Protein AF-A0A947RLM2-F1 (afdb_monomer_lite)

Sequence (208 aa):
MSNRLSLRELEKKAWLRTFEHGLWDIGIGSMFLTFGLSILADFAAFAGIWIVVLMPALRESGRRLVIPRIGHVQFRERRKRAKGRLTGVLTGTTVMGVLFFAFFMWLFRGDTPVWAQWIANHFVIFIGLIWGGALVITGKLVNFPRLYGYGVLVFGSLIITDSFAGYHLGISLSLVGGLILLIGIALLLRFMRRYPRHEAPSLGARDE

Radius of gyration: 20.89 Å; chains: 1; bounding box: 70×38×61 Å

Secondary structure (DSSP, 8-state):
-HHHHHHHHHHHHHHHHTTTTSHHHHHHHHHHHHHHHHHHTT-THHHHHIIIIIHHHHHHHIIIIIHHHH------HHHHHHHHHHHHHHHHHHHHHHHHHHHHHHHTTS---HHHHHHHHTHHHHHHHHHHHHHHHHHHHHT-THHHHHHHHHHHHHHHHHHSTT--HHHHHHHHHHHHHHHHHHHHHHHHHHSPPPPPP-S-----

pLDDT: mean 76.99, std 12.49, range [43.59, 95.75]

Structure (mmCIF, N/CA/C/O backbone):
data_AF-A0A947RLM2-F1
#
_entry.id   AF-A0A947RLM2-F1
#
loop_
_atom_site.group_PDB
_atom_site.id
_atom_site.type_symbol
_atom_site.label_atom_id
_atom_site.label_alt_id
_atom_site.label_comp_id
_atom_site.label_asym_id
_atom_site.label_entity_id
_atom_site.label_seq_id
_atom_site.pdbx_PDB_ins_code
_atom_site.Cartn_x
_atom_site.Cartn_y
_atom_site.Cartn_z
_atom_site.occupancy
_atom_site.B_iso_or_equiv
_atom_site.auth_seq_id
_atom_site.auth_comp_id
_atom_site.auth_asym_id
_atom_site.auth_atom_id
_atom_site.pdbx_PDB_model_num
ATOM 1 N N . MET A 1 1 ? -15.761 20.902 32.844 1.00 43.59 1 MET A N 1
ATOM 2 C CA . MET A 1 1 ? -14.663 20.683 31.865 1.00 43.59 1 MET A CA 1
ATOM 3 C C . MET A 1 1 ? -14.174 19.227 31.770 1.00 43.59 1 MET A C 1
ATOM 5 O O . MET A 1 1 ? -13.725 18.863 30.690 1.00 43.59 1 MET A O 1
ATOM 9 N N . SER A 1 2 ? -14.311 18.368 32.795 1.00 50.78 2 SER A N 1
ATOM 10 C CA . SER A 1 2 ? -13.826 16.966 32.749 1.00 50.78 2 SER A CA 1
ATOM 11 C C . SER A 1 2 ? -14.580 16.053 31.765 1.00 50.78 2 SER A C 1
ATOM 13 O O . SER A 1 2 ? -13.968 15.225 31.097 1.00 50.78 2 SER A O 1
ATOM 15 N N . ASN A 1 3 ? -15.888 16.259 31.585 1.00 56.31 3 ASN A N 1
ATOM 16 C CA . ASN A 1 3 ? -16.725 15.360 30.779 1.00 56.31 3 ASN A CA 1
ATOM 17 C C . ASN A 1 3 ? -16.423 15.412 29.262 1.00 56.31 3 ASN A C 1
ATOM 19 O O . ASN A 1 3 ? -16.650 14.457 28.531 1.00 56.31 3 ASN A O 1
ATOM 23 N N . ARG A 1 4 ? -15.871 16.524 28.749 1.00 55.50 4 ARG A N 1
ATOM 24 C CA . ARG A 1 4 ? -15.469 16.624 27.329 1.00 55.50 4 ARG A CA 1
ATOM 25 C C . ARG A 1 4 ? -14.127 15.947 27.047 1.00 55.50 4 ARG A C 1
ATOM 27 O O . ARG A 1 4 ? -13.923 15.468 25.932 1.00 55.50 4 ARG A O 1
ATOM 34 N N . LEU A 1 5 ? -13.226 15.923 28.031 1.00 58.59 5 LEU A N 1
ATOM 35 C CA . LEU A 1 5 ? -11.937 15.233 27.932 1.00 58.59 5 LEU A CA 1
ATOM 36 C C . LEU A 1 5 ? -12.149 13.715 27.915 1.00 58.59 5 LEU A C 1
ATOM 38 O O . LEU A 1 5 ? -11.679 13.063 26.984 1.00 58.59 5 LEU A O 1
ATOM 42 N N . SER A 1 6 ? -12.977 13.187 28.824 1.00 71.00 6 SER A N 1
ATOM 43 C CA . SER A 1 6 ? -13.315 11.756 28.863 1.00 71.00 6 SER A CA 1
ATOM 44 C C . SER A 1 6 ? -14.008 11.280 27.579 1.00 71.00 6 SER A C 1
ATOM 46 O O . SER A 1 6 ? -13.626 10.257 27.011 1.00 71.00 6 SER A O 1
ATOM 48 N N . LEU A 1 7 ? -14.968 12.051 27.048 1.00 69.31 7 LEU A N 1
ATOM 49 C CA . LEU A 1 7 ? -15.654 11.721 25.793 1.00 69.31 7 LEU A CA 1
ATOM 50 C C . LEU A 1 7 ? -14.705 11.716 24.590 1.00 69.31 7 LEU A C 1
ATOM 52 O O . LEU A 1 7 ? -14.779 10.823 23.748 1.00 69.31 7 LEU A O 1
ATOM 56 N N . ARG A 1 8 ? -13.787 12.685 24.501 1.00 64.31 8 ARG A N 1
ATOM 57 C CA . ARG A 1 8 ? -12.814 12.769 23.400 1.00 64.31 8 ARG A CA 1
ATOM 58 C C . ARG A 1 8 ? -11.808 11.615 23.442 1.00 64.31 8 ARG A C 1
ATOM 60 O O . ARG A 1 8 ? -11.405 11.117 22.387 1.00 64.31 8 ARG A O 1
ATOM 67 N N . GLU A 1 9 ? -11.424 11.172 24.635 1.00 70.62 9 GLU A N 1
ATOM 68 C CA . GLU A 1 9 ? -10.555 10.011 24.848 1.00 70.62 9 GLU A CA 1
ATOM 69 C C . GLU A 1 9 ? -11.257 8.687 24.535 1.00 70.62 9 GLU A C 1
ATOM 71 O O . GLU A 1 9 ? -10.688 7.851 23.828 1.00 70.62 9 GLU A O 1
ATOM 76 N N . LEU A 1 10 ? -12.510 8.525 24.967 1.00 65.44 10 LEU A N 1
ATOM 77 C CA . LEU A 1 10 ? -13.363 7.388 24.608 1.00 65.44 10 LEU A CA 1
ATOM 78 C C . LEU A 1 10 ? -13.561 7.300 23.096 1.00 65.44 10 LEU A C 1
ATOM 80 O O . LEU A 1 10 ? -13.367 6.237 22.504 1.00 65.44 10 LEU A O 1
ATOM 84 N N . GLU A 1 11 ? -13.841 8.432 22.445 1.00 65.81 11 GLU A N 1
ATOM 85 C CA . GLU A 1 11 ? -13.921 8.500 20.993 1.00 65.81 11 GLU A CA 1
ATOM 86 C C . GLU A 1 11 ? -12.578 8.057 20.396 1.00 65.81 11 GLU A C 1
ATOM 88 O O . GLU A 1 11 ? -12.549 7.243 19.478 1.00 65.81 11 GLU A O 1
ATOM 93 N N . LYS A 1 12 ? -11.432 8.580 20.863 1.00 64.69 12 LYS A N 1
ATOM 94 C CA . LYS A 1 12 ? -10.088 8.222 20.350 1.00 64.69 12 LYS A CA 1
ATOM 95 C C . LYS A 1 12 ? -9.804 6.725 20.490 1.00 64.69 12 LYS A C 1
ATOM 97 O O . LYS A 1 12 ? -9.340 6.121 19.526 1.00 64.69 12 LYS A O 1
ATOM 102 N N . LYS A 1 13 ? -10.155 6.113 21.621 1.00 64.38 13 LYS A N 1
ATOM 103 C CA . LYS A 1 13 ? -10.056 4.659 21.829 1.00 64.38 13 LYS A CA 1
ATOM 104 C C . LYS A 1 13 ? -10.944 3.879 20.857 1.00 64.38 13 LYS A C 1
ATOM 106 O O . LYS A 1 13 ? -10.468 2.938 20.229 1.00 64.38 13 LYS A O 1
ATOM 111 N N . ALA A 1 14 ? -12.194 4.299 20.666 1.00 63.44 14 ALA A N 1
ATOM 112 C CA . ALA A 1 14 ? -13.102 3.678 19.699 1.00 63.44 14 ALA A CA 1
ATOM 113 C C . ALA A 1 14 ? -12.611 3.829 18.244 1.00 63.44 14 ALA A C 1
ATOM 115 O O . ALA A 1 14 ? -12.774 2.917 17.434 1.00 63.44 14 ALA A O 1
ATOM 116 N N . TRP A 1 15 ? -11.949 4.950 17.915 1.00 59.38 15 TRP A N 1
ATOM 117 C CA . TRP A 1 15 ? -11.291 5.144 16.615 1.00 59.38 15 TRP A CA 1
ATOM 118 C C . TRP A 1 15 ? -10.231 4.090 16.379 1.00 59.38 15 TRP A C 1
ATOM 120 O O . TRP A 1 15 ? -10.254 3.417 15.361 1.00 59.38 15 TRP A O 1
ATOM 130 N N . LEU A 1 16 ? -9.305 3.960 17.331 1.00 60.72 16 LEU A N 1
ATOM 131 C CA . LEU A 1 16 ? -8.148 3.093 17.199 1.00 60.72 16 LEU A CA 1
ATOM 132 C C . LEU A 1 16 ? -8.600 1.636 17.100 1.00 60.72 16 LEU A C 1
ATOM 134 O O . LEU A 1 16 ? -8.117 0.926 16.225 1.00 60.72 16 LEU A O 1
ATOM 138 N N . ARG A 1 17 ? -9.649 1.250 17.841 1.00 63.03 17 ARG A N 1
ATOM 139 C CA . ARG A 1 17 ? -10.334 -0.044 17.675 1.00 63.03 17 ARG A CA 1
ATOM 140 C C . ARG A 1 17 ? -10.904 -0.270 16.270 1.00 63.03 17 ARG A C 1
ATOM 142 O O . ARG A 1 17 ? -10.889 -1.394 15.783 1.00 63.03 17 ARG A O 1
ATOM 149 N N . THR A 1 18 ? -11.327 0.787 15.576 1.00 59.97 18 THR A N 1
ATOM 150 C CA . THR A 1 18 ? -11.769 0.738 14.162 1.00 59.97 18 THR A CA 1
ATOM 151 C C . THR A 1 18 ? -10.599 0.670 13.170 1.00 59.97 18 THR A C 1
ATOM 153 O O . THR A 1 18 ? -10.793 0.565 11.965 1.00 59.97 18 THR A O 1
ATOM 156 N N . PHE A 1 19 ? -9.355 0.745 13.632 1.00 61.50 19 PHE A N 1
ATOM 157 C CA . PHE A 1 19 ? -8.187 0.400 12.821 1.00 61.50 19 PHE A CA 1
ATOM 158 C C . PHE A 1 19 ? -7.555 -0.913 13.282 1.00 61.50 19 PHE A C 1
ATOM 160 O O . PHE A 1 19 ? -6.669 -1.410 12.607 1.00 61.50 19 PHE A O 1
ATOM 167 N N . GLU A 1 20 ? -7.997 -1.536 14.376 1.00 65.06 20 GLU A N 1
ATOM 168 C CA . GLU A 1 20 ? -7.377 -2.754 14.922 1.00 65.06 20 GLU A CA 1
ATOM 169 C C . GLU A 1 20 ? -7.696 -4.038 14.142 1.00 65.06 20 GLU A C 1
ATOM 171 O O . GLU A 1 20 ? -6.971 -5.018 14.270 1.00 65.06 20 GLU A O 1
ATOM 176 N N . HIS A 1 21 ? -8.732 -4.048 13.305 1.00 71.25 21 HIS A N 1
ATOM 177 C CA . HIS A 1 21 ? -9.246 -5.264 12.664 1.00 71.25 21 HIS A CA 1
ATOM 178 C C . HIS A 1 21 ? -8.530 -5.704 11.374 1.00 71.25 21 HIS A C 1
ATOM 180 O O . HIS A 1 21 ? -9.035 -6.574 10.677 1.00 71.25 21 HIS A O 1
ATOM 186 N N . GLY A 1 22 ? -7.395 -5.115 10.993 1.00 82.00 22 GLY A N 1
ATOM 187 C CA . GLY A 1 22 ? -6.578 -5.635 9.881 1.00 82.00 22 GLY A CA 1
ATOM 188 C C . GLY A 1 22 ? -7.066 -5.314 8.460 1.00 82.00 22 GLY A C 1
ATOM 189 O O . GLY A 1 22 ? -6.305 -5.421 7.511 1.00 82.00 22 GLY A O 1
ATOM 190 N N . LEU A 1 23 ? -8.324 -4.896 8.277 1.00 84.38 23 LEU A N 1
ATOM 191 C CA . LEU A 1 23 ? -8.923 -4.710 6.943 1.00 84.38 23 LEU A CA 1
ATOM 192 C C . LEU A 1 23 ? -8.183 -3.694 6.050 1.00 84.38 23 LEU A C 1
ATOM 194 O O . LEU A 1 23 ? -8.082 -3.892 4.842 1.00 84.38 23 LEU A O 1
ATOM 198 N N . TRP A 1 24 ? -7.660 -2.613 6.634 1.00 84.25 24 TRP A N 1
ATOM 199 C CA . TRP A 1 24 ? -6.841 -1.643 5.897 1.00 84.25 24 TRP A CA 1
ATOM 200 C C . TRP A 1 24 ? -5.482 -2.215 5.518 1.00 84.25 24 TRP A C 1
ATOM 202 O O . TRP A 1 24 ? -4.999 -1.951 4.423 1.00 84.25 24 TRP A O 1
ATOM 212 N N . ASP A 1 25 ? -4.901 -3.022 6.401 1.00 89.75 25 ASP A N 1
ATOM 213 C CA . ASP A 1 25 ? -3.650 -3.724 6.158 1.00 89.75 25 ASP A CA 1
ATOM 214 C C . ASP A 1 25 ? -3.839 -4.735 4.999 1.00 89.75 25 ASP A C 1
ATOM 216 O O . ASP A 1 25 ? -3.050 -4.744 4.061 1.00 89.75 25 ASP A O 1
ATOM 220 N N . ILE A 1 26 ? -4.965 -5.465 4.951 1.00 90.00 26 ILE A N 1
ATOM 221 C CA . ILE A 1 26 ? -5.348 -6.322 3.806 1.00 90.00 26 ILE A CA 1
ATOM 222 C C . ILE A 1 26 ? -5.484 -5.497 2.517 1.00 90.00 26 ILE A C 1
ATOM 224 O O . ILE A 1 26 ? -5.017 -5.913 1.457 1.00 90.00 26 ILE A O 1
ATOM 228 N N . GLY A 1 27 ? -6.102 -4.316 2.590 1.00 88.19 27 GLY A N 1
ATOM 229 C CA . GLY A 1 27 ? -6.242 -3.426 1.436 1.00 88.19 27 GLY A CA 1
ATOM 230 C C . GLY A 1 27 ? -4.909 -2.956 0.868 1.00 88.19 27 GLY A C 1
ATOM 231 O O . GLY A 1 27 ? -4.683 -3.065 -0.333 1.00 88.19 27 GLY A O 1
ATOM 232 N N . ILE A 1 28 ? -4.006 -2.497 1.731 1.00 89.19 28 ILE A N 1
ATOM 233 C CA . ILE A 1 28 ? -2.668 -2.047 1.334 1.00 89.19 28 ILE A CA 1
ATOM 234 C C . ILE A 1 28 ? -1.836 -3.229 0.812 1.00 89.19 28 ILE A C 1
ATOM 236 O O . ILE A 1 28 ? -1.205 -3.121 -0.234 1.00 89.19 28 ILE A O 1
ATOM 240 N N . GLY A 1 29 ? -1.864 -4.375 1.496 1.00 91.81 29 GLY A N 1
ATOM 241 C CA . GLY A 1 29 ? -1.123 -5.565 1.076 1.00 91.81 29 GLY A CA 1
ATOM 242 C C . GLY A 1 29 ? -1.595 -6.110 -0.270 1.00 91.81 29 GLY A C 1
ATOM 243 O O . GLY A 1 29 ? -0.783 -6.353 -1.158 1.00 91.81 29 GLY A O 1
ATOM 244 N N . SER A 1 30 ? -2.913 -6.223 -0.467 1.00 90.38 30 SER A N 1
ATOM 245 C CA . SER A 1 30 ? -3.488 -6.643 -1.753 1.00 90.38 30 SER A CA 1
ATOM 246 C C . SER A 1 30 ? -3.183 -5.664 -2.887 1.00 90.38 30 SER A C 1
ATOM 248 O O . SER A 1 30 ? -3.010 -6.106 -4.021 1.00 90.38 30 SER A O 1
ATOM 250 N N . MET A 1 31 ? -3.066 -4.363 -2.598 1.00 89.44 31 MET A N 1
ATOM 251 C CA . MET A 1 31 ? -2.643 -3.363 -3.582 1.00 89.44 31 MET A CA 1
ATOM 252 C C . MET A 1 31 ? -1.240 -3.695 -4.085 1.00 89.44 31 MET A C 1
ATOM 254 O O . MET A 1 31 ? -1.064 -3.990 -5.260 1.00 89.44 31 MET A O 1
ATOM 258 N N . PHE A 1 32 ? -0.245 -3.740 -3.200 1.00 91.69 32 PHE A N 1
ATOM 259 C CA . PHE A 1 32 ? 1.129 -4.027 -3.621 1.00 91.69 32 PHE A CA 1
ATOM 260 C C . PHE A 1 32 ? 1.288 -5.421 -4.231 1.00 91.69 32 PHE A C 1
ATOM 262 O O . PHE A 1 32 ? 2.031 -5.573 -5.196 1.00 91.69 32 PHE A O 1
ATOM 269 N N . LEU A 1 33 ? 0.550 -6.416 -3.730 1.00 92.44 33 LEU A N 1
ATOM 270 C CA . LEU A 1 33 ? 0.574 -7.769 -4.277 1.00 92.44 33 LEU A CA 1
ATOM 271 C C . LEU A 1 33 ? 0.036 -7.810 -5.712 1.00 92.44 33 LEU A C 1
ATOM 273 O O . LEU A 1 33 ? 0.666 -8.400 -6.580 1.00 92.44 33 LEU A O 1
ATOM 277 N N . THR A 1 34 ? -1.100 -7.165 -5.986 1.00 89.31 34 THR A N 1
ATOM 278 C CA . THR A 1 34 ? -1.657 -7.115 -7.350 1.00 89.31 34 THR A CA 1
ATOM 279 C C . THR A 1 34 ? -0.766 -6.333 -8.307 1.00 89.31 34 THR A C 1
ATOM 281 O O . THR A 1 34 ? -0.594 -6.773 -9.439 1.00 89.31 34 THR A O 1
ATOM 284 N N . PHE A 1 35 ? -0.126 -5.247 -7.859 1.00 87.56 35 PHE A N 1
ATOM 285 C CA . PHE A 1 35 ? 0.904 -4.570 -8.656 1.00 87.56 35 PHE A CA 1
ATOM 286 C C . PHE A 1 35 ? 2.099 -5.479 -8.945 1.00 87.56 35 PHE A C 1
ATOM 288 O O . PHE A 1 35 ? 2.494 -5.614 -10.101 1.00 87.56 35 PHE A O 1
ATOM 295 N N . GLY A 1 36 ? 2.650 -6.141 -7.926 1.00 90.06 36 GLY A N 1
ATOM 296 C CA . GLY A 1 36 ? 3.774 -7.059 -8.097 1.00 90.06 36 GLY A CA 1
ATOM 297 C C . GLY A 1 36 ? 3.459 -8.189 -9.077 1.00 90.06 36 GLY A C 1
ATOM 298 O O . GLY A 1 36 ? 4.226 -8.427 -10.008 1.00 90.06 36 GLY A O 1
ATOM 299 N N . LEU A 1 37 ? 2.285 -8.811 -8.936 1.00 90.44 37 LEU A N 1
ATOM 300 C CA . LEU A 1 37 ? 1.805 -9.851 -9.846 1.00 90.44 37 LEU A CA 1
ATOM 301 C C . LEU A 1 37 ? 1.529 -9.318 -11.254 1.00 90.44 37 LEU A C 1
ATOM 303 O O . LEU A 1 37 ? 1.816 -10.019 -12.215 1.00 90.44 37 LEU A O 1
ATOM 307 N N . SER A 1 38 ? 1.014 -8.092 -11.396 1.00 88.06 38 SER A N 1
ATOM 308 C CA . SER A 1 38 ? 0.766 -7.496 -12.716 1.00 88.06 38 SER A CA 1
ATOM 309 C C . SER A 1 38 ? 2.052 -7.319 -13.521 1.00 88.06 38 SER A C 1
ATOM 311 O O . SER A 1 38 ? 2.050 -7.556 -14.724 1.00 88.06 38 SER A O 1
ATOM 313 N N . ILE A 1 39 ? 3.153 -6.974 -12.846 1.00 87.12 39 ILE A N 1
ATOM 314 C CA . ILE A 1 39 ? 4.480 -6.844 -13.457 1.00 87.12 39 ILE A CA 1
ATOM 315 C C . ILE A 1 39 ? 5.056 -8.228 -13.780 1.00 87.12 39 ILE A C 1
ATOM 317 O O . ILE A 1 39 ? 5.629 -8.415 -14.844 1.00 87.12 39 ILE A O 1
ATOM 321 N N . LEU A 1 40 ? 4.897 -9.215 -12.889 1.00 89.50 40 LEU A N 1
ATOM 322 C CA . LEU A 1 40 ? 5.383 -10.584 -13.126 1.00 89.50 40 LEU A CA 1
ATOM 323 C C . LEU A 1 40 ? 4.645 -11.302 -14.260 1.00 89.50 40 LEU A C 1
ATOM 325 O O . LEU A 1 40 ? 5.246 -12.107 -14.960 1.00 89.50 40 LEU A O 1
ATOM 329 N N . ALA A 1 41 ? 3.352 -11.031 -14.416 1.00 87.69 41 ALA A N 1
ATOM 330 C CA . ALA A 1 41 ? 2.513 -11.617 -15.455 1.00 87.69 41 ALA A CA 1
ATOM 331 C C . ALA A 1 41 ? 2.524 -10.815 -16.769 1.00 87.69 41 ALA A C 1
ATOM 333 O O . ALA A 1 41 ? 1.791 -11.179 -17.684 1.00 87.69 41 ALA A O 1
ATOM 334 N N . ASP A 1 42 ? 3.282 -9.711 -16.832 1.00 83.31 42 ASP A N 1
ATOM 335 C CA . ASP A 1 42 ? 3.281 -8.729 -17.929 1.00 83.31 42 ASP A CA 1
ATOM 336 C C . ASP A 1 42 ? 1.864 -8.307 -18.368 1.00 83.31 42 ASP A C 1
ATOM 338 O O . ASP A 1 42 ? 1.542 -8.113 -19.539 1.00 83.31 42 ASP A O 1
ATOM 342 N N . PHE A 1 43 ? 0.961 -8.195 -17.391 1.00 82.38 43 PHE A N 1
ATOM 343 C CA . PHE A 1 43 ? -0.446 -7.914 -17.632 1.00 82.38 43 PHE A CA 1
ATOM 344 C C . PHE A 1 43 ? -0.904 -6.753 -16.759 1.00 82.38 43 PHE A C 1
ATOM 346 O O . PHE A 1 43 ? -1.490 -6.917 -15.686 1.00 82.38 43 PHE A O 1
ATOM 353 N N . ALA A 1 44 ? -0.651 -5.540 -17.257 1.00 75.75 44 ALA A N 1
ATOM 354 C CA . ALA A 1 44 ? -0.936 -4.281 -16.566 1.00 75.75 44 ALA A CA 1
ATOM 355 C C . ALA A 1 44 ? -2.404 -4.137 -16.114 1.00 75.75 44 ALA A C 1
ATOM 357 O O . ALA A 1 44 ? -2.690 -3.458 -15.126 1.00 75.75 44 ALA A O 1
ATOM 358 N N . ALA A 1 45 ? -3.343 -4.820 -16.780 1.00 76.88 45 ALA A N 1
ATOM 359 C CA . ALA A 1 45 ? -4.751 -4.834 -16.392 1.00 76.88 45 ALA A CA 1
ATOM 360 C C . ALA A 1 45 ? -4.979 -5.385 -14.969 1.00 76.88 45 ALA A C 1
ATOM 362 O O . ALA A 1 45 ? -5.928 -4.964 -14.304 1.00 76.88 45 ALA A O 1
ATOM 363 N N . PHE A 1 46 ? -4.096 -6.251 -14.453 1.00 75.94 46 PHE A N 1
ATOM 364 C CA . PHE A 1 46 ? -4.181 -6.764 -13.079 1.00 75.94 46 PHE A CA 1
ATOM 365 C C . PHE A 1 46 ? -4.056 -5.672 -12.011 1.00 75.94 46 PHE A C 1
ATOM 367 O O . PHE A 1 46 ? -4.709 -5.772 -10.973 1.00 75.94 46 PHE A O 1
ATOM 374 N N . ALA A 1 47 ? -3.316 -4.591 -12.267 1.00 71.06 47 ALA A N 1
ATOM 375 C CA . ALA A 1 47 ? -3.280 -3.452 -11.349 1.00 71.06 47 ALA A CA 1
ATOM 376 C C . ALA A 1 47 ? -4.651 -2.744 -11.270 1.00 71.06 47 ALA A C 1
ATOM 378 O O . ALA A 1 47 ? -5.078 -2.305 -10.201 1.00 71.06 47 ALA A O 1
ATOM 379 N N . GLY A 1 48 ? -5.393 -2.700 -12.385 1.00 73.12 48 GLY A N 1
ATOM 380 C CA . GLY A 1 48 ? -6.754 -2.157 -12.447 1.00 73.12 48 GLY A CA 1
ATOM 381 C C . GLY A 1 48 ? -7.790 -3.010 -11.704 1.00 73.12 48 GLY A C 1
ATOM 382 O O . GLY A 1 48 ? -8.726 -2.465 -11.111 1.00 73.12 48 GLY A O 1
ATOM 383 N N . ILE A 1 49 ? -7.588 -4.335 -11.652 1.00 80.06 49 ILE A N 1
ATOM 384 C CA . ILE A 1 49 ? -8.454 -5.266 -10.905 1.00 80.06 49 ILE A CA 1
ATOM 385 C C . ILE A 1 49 ? -8.523 -4.882 -9.424 1.00 80.06 49 ILE A C 1
ATOM 387 O O . ILE A 1 49 ? -9.580 -5.021 -8.802 1.00 80.06 49 ILE A O 1
ATOM 391 N N . TRP A 1 50 ? -7.445 -4.340 -8.851 1.00 79.44 50 TRP A N 1
ATOM 392 C CA . TRP A 1 50 ? -7.465 -3.909 -7.457 1.00 79.44 50 TRP A CA 1
ATOM 393 C C . TRP A 1 50 ? -8.520 -2.828 -7.184 1.00 79.44 50 TRP A C 1
ATOM 395 O O . TRP A 1 50 ? -9.295 -2.936 -6.229 1.00 79.44 50 TRP A O 1
ATOM 405 N N . ILE A 1 51 ? -8.602 -1.820 -8.056 1.00 76.44 51 ILE A N 1
ATOM 406 C CA . ILE A 1 51 ? -9.558 -0.714 -7.918 1.00 76.44 51 ILE A CA 1
ATOM 407 C C . ILE A 1 51 ? -10.989 -1.214 -8.143 1.00 76.44 51 ILE A C 1
ATOM 409 O O . ILE A 1 51 ? -11.890 -0.869 -7.378 1.00 76.44 51 ILE A O 1
ATOM 413 N N . VAL A 1 52 ? -11.197 -2.023 -9.184 1.00 80.31 52 VAL A N 1
ATOM 414 C CA . VAL A 1 52 ? -12.539 -2.424 -9.632 1.00 80.31 52 VAL A CA 1
ATOM 415 C C . VAL A 1 52 ? -13.137 -3.527 -8.759 1.00 80.31 52 VAL A C 1
ATOM 417 O O . VAL A 1 52 ? -14.333 -3.506 -8.485 1.00 80.31 52 VAL A O 1
ATOM 420 N N . VAL A 1 53 ? -12.326 -4.482 -8.300 1.00 83.00 53 VAL A N 1
ATOM 421 C CA . VAL A 1 53 ? -12.809 -5.699 -7.630 1.00 83.00 53 VAL A CA 1
ATOM 422 C C . VAL A 1 53 ? -12.455 -5.703 -6.147 1.00 83.00 53 VAL A C 1
ATOM 424 O O . VAL A 1 53 ? -13.337 -5.829 -5.293 1.00 83.00 53 VAL A O 1
ATOM 427 N N . LEU A 1 54 ? -11.173 -5.539 -5.812 1.00 81.12 54 LEU A N 1
ATOM 428 C CA . LEU A 1 54 ? -10.701 -5.712 -4.434 1.00 81.12 54 LEU A CA 1
ATOM 429 C C . LEU A 1 54 ? -11.166 -4.584 -3.512 1.00 81.12 54 LEU A C 1
ATOM 431 O O . LEU A 1 54 ? -11.567 -4.856 -2.381 1.00 81.12 54 LEU A O 1
ATOM 435 N N . MET A 1 55 ? -11.189 -3.334 -3.976 1.00 78.75 55 MET A N 1
ATOM 436 C CA . MET A 1 55 ? -11.635 -2.208 -3.150 1.00 78.75 55 MET A CA 1
ATOM 437 C C . MET A 1 55 ? -13.127 -2.321 -2.752 1.00 78.75 55 MET A C 1
ATOM 439 O O . MET A 1 55 ? -13.424 -2.251 -1.548 1.00 78.75 55 MET A O 1
ATOM 443 N N . PRO A 1 56 ? -14.080 -2.593 -3.672 1.00 80.06 56 PRO A N 1
ATOM 444 C CA . PRO A 1 56 ? -15.465 -2.883 -3.295 1.00 80.06 56 PRO A CA 1
ATOM 445 C C . PRO A 1 56 ? -15.604 -4.124 -2.410 1.00 80.06 56 PRO A C 1
ATOM 447 O O . PRO A 1 56 ? -16.337 -4.080 -1.418 1.00 80.06 56 PRO A O 1
ATOM 450 N N . ALA A 1 57 ? -14.866 -5.200 -2.708 1.00 80.19 57 ALA A N 1
ATOM 451 C CA . ALA A 1 57 ? -14.892 -6.424 -1.910 1.00 80.19 57 ALA A CA 1
ATOM 452 C C . ALA A 1 57 ? -14.427 -6.182 -0.465 1.00 80.19 57 ALA A C 1
ATOM 454 O O . ALA A 1 57 ? -15.044 -6.681 0.478 1.00 80.19 57 ALA A O 1
ATOM 455 N N . LEU A 1 58 ? -13.396 -5.358 -0.257 1.00 81.44 58 LEU A N 1
ATOM 456 C CA . LEU A 1 58 ? -12.938 -4.945 1.072 1.00 81.44 58 LEU A CA 1
ATOM 457 C C . LEU A 1 58 ? -13.988 -4.108 1.799 1.00 81.44 58 LEU A C 1
ATOM 459 O O . LEU A 1 58 ? -14.222 -4.304 2.994 1.00 81.44 58 LEU A O 1
ATOM 463 N N . ARG A 1 59 ? -14.660 -3.195 1.089 1.00 78.25 59 ARG A N 1
ATOM 464 C CA . ARG A 1 59 ? -15.737 -2.379 1.662 1.00 78.25 59 ARG A CA 1
ATOM 465 C C . ARG A 1 59 ? -16.905 -3.247 2.128 1.00 78.25 59 ARG A C 1
ATOM 467 O O . ARG A 1 59 ? -17.413 -3.030 3.231 1.00 78.25 59 ARG A O 1
ATOM 474 N N . GLU A 1 60 ? -17.299 -4.227 1.323 1.00 79.94 60 GLU A N 1
ATOM 475 C CA . GLU A 1 60 ? -18.379 -5.159 1.649 1.00 79.94 60 GLU A CA 1
ATOM 476 C C . GLU A 1 60 ? -17.979 -6.133 2.764 1.00 79.94 60 GLU A C 1
ATOM 478 O O . GLU A 1 60 ? -18.734 -6.347 3.714 1.00 79.94 60 GLU A O 1
ATOM 483 N N . SER A 1 61 ? -16.744 -6.634 2.739 1.00 76.62 61 SER A N 1
ATOM 484 C CA . SER A 1 61 ? -16.190 -7.467 3.812 1.00 76.62 61 SER A CA 1
ATOM 485 C C . SER A 1 61 ? -16.173 -6.719 5.144 1.00 76.62 61 SER A C 1
ATOM 487 O O . SER A 1 61 ? -16.587 -7.257 6.169 1.00 76.62 61 SER A O 1
ATOM 489 N N . GLY A 1 62 ? -15.796 -5.438 5.137 1.00 74.12 62 GLY A N 1
ATOM 490 C CA . GLY A 1 62 ? -15.906 -4.576 6.312 1.00 74.12 62 GLY A CA 1
ATOM 491 C C . GLY A 1 62 ? -17.346 -4.442 6.808 1.00 74.12 62 GLY A C 1
ATOM 492 O O . GLY A 1 62 ? -17.592 -4.520 8.012 1.00 74.12 62 GLY A O 1
ATOM 493 N N . ARG A 1 63 ? -18.317 -4.307 5.896 1.00 71.88 63 ARG A N 1
ATOM 494 C CA . ARG A 1 63 ? -19.741 -4.247 6.255 1.00 71.88 63 ARG A CA 1
ATOM 495 C C . ARG A 1 63 ? -20.248 -5.534 6.899 1.00 71.88 63 ARG A C 1
ATOM 497 O O . ARG A 1 63 ? -20.939 -5.454 7.905 1.00 71.88 63 ARG A O 1
ATOM 504 N N . ARG A 1 64 ? -19.886 -6.704 6.374 1.00 75.19 64 ARG A N 1
ATOM 505 C CA . ARG A 1 64 ? -20.392 -8.001 6.864 1.00 75.19 64 ARG A CA 1
ATOM 506 C C . ARG A 1 64 ? -19.642 -8.544 8.077 1.00 75.19 64 ARG A C 1
ATOM 508 O O . ARG A 1 64 ? -20.218 -9.260 8.901 1.00 75.19 64 ARG A O 1
ATOM 515 N N . LEU A 1 65 ? -18.345 -8.260 8.176 1.00 71.75 65 LEU A N 1
ATOM 516 C CA . LEU A 1 65 ? -17.484 -8.826 9.212 1.00 71.75 65 LEU A CA 1
ATOM 517 C C . LEU A 1 65 ? -17.287 -7.868 10.384 1.00 71.75 65 LEU A C 1
ATOM 519 O O . LEU A 1 65 ? -17.291 -8.316 11.527 1.00 71.75 65 LEU A O 1
ATOM 523 N N . VAL A 1 66 ? -17.122 -6.571 10.141 1.00 70.62 66 VAL A N 1
ATOM 524 C CA . VAL A 1 66 ? -16.746 -5.631 11.207 1.00 70.62 66 VAL A CA 1
ATOM 525 C C . VAL A 1 66 ? -17.973 -4.980 11.844 1.00 70.62 66 VAL A C 1
ATOM 527 O O . VAL A 1 66 ? -18.073 -4.948 13.070 1.00 70.62 66 VAL A O 1
ATOM 530 N N . ILE A 1 67 ? -18.930 -4.504 11.039 1.00 67.88 67 ILE A N 1
ATOM 531 C CA . ILE A 1 67 ? -20.087 -3.740 11.547 1.00 67.88 67 ILE A CA 1
ATOM 532 C C . ILE A 1 67 ? -20.937 -4.531 12.561 1.00 67.88 67 ILE A C 1
ATOM 534 O O . ILE A 1 67 ? -21.239 -3.961 13.610 1.00 67.88 67 ILE A O 1
ATOM 538 N N . PRO A 1 68 ? -21.269 -5.823 12.350 1.00 63.28 68 PRO A N 1
ATOM 539 C CA . PRO A 1 68 ? -22.077 -6.573 13.315 1.00 63.28 68 PRO A CA 1
ATOM 540 C C . PRO A 1 68 ? -21.378 -6.806 14.661 1.00 63.28 68 PRO A C 1
ATOM 542 O O . PRO A 1 68 ? -22.039 -7.096 15.647 1.00 63.28 68 PRO A O 1
ATOM 545 N N . ARG A 1 69 ? -20.041 -6.708 14.711 1.00 69.75 69 ARG A N 1
ATOM 546 C CA . ARG A 1 69 ? -19.237 -7.021 15.906 1.00 69.75 69 ARG A CA 1
ATOM 547 C C . ARG A 1 69 ? -18.944 -5.805 16.781 1.00 69.75 69 ARG A C 1
ATOM 549 O O . ARG A 1 69 ? -18.753 -5.954 17.979 1.00 69.75 69 ARG A O 1
ATOM 556 N N . ILE A 1 70 ? -18.869 -4.615 16.185 1.00 64.56 70 ILE A N 1
ATOM 557 C CA . ILE A 1 70 ? -18.565 -3.362 16.902 1.00 64.56 70 ILE A CA 1
ATOM 558 C C . ILE A 1 70 ? -19.845 -2.560 17.197 1.00 64.56 70 ILE A C 1
ATOM 560 O O . ILE A 1 70 ? -19.837 -1.675 18.050 1.00 64.56 70 ILE A O 1
ATOM 564 N N . GLY A 1 71 ? -20.952 -2.872 16.515 1.00 58.03 71 GLY A N 1
ATOM 565 C CA . GLY A 1 71 ? -22.160 -2.054 16.537 1.00 58.03 71 GLY A CA 1
ATOM 566 C C . GLY A 1 71 ? -22.013 -0.787 15.684 1.00 58.03 71 GLY A C 1
ATOM 567 O O . GLY A 1 71 ? -20.918 -0.394 15.266 1.00 58.03 71 GLY A O 1
ATOM 568 N N . HIS A 1 72 ? -23.139 -0.138 15.377 1.00 53.16 72 HIS A N 1
ATOM 569 C CA . HIS A 1 72 ? -23.170 1.077 14.559 1.00 53.16 72 HIS A CA 1
ATOM 570 C C . HIS A 1 72 ? -22.741 2.300 15.387 1.00 53.16 72 HIS A C 1
ATOM 572 O O . HIS A 1 72 ? -23.567 3.038 15.917 1.00 53.16 72 HIS A O 1
ATOM 578 N N . VAL A 1 73 ? -21.434 2.540 15.507 1.00 54.94 73 VAL A N 1
ATOM 579 C CA . VAL A 1 73 ? -20.934 3.764 16.151 1.00 54.94 73 VAL A CA 1
ATOM 580 C C . VAL A 1 73 ? -20.916 4.899 15.126 1.00 54.94 73 VAL A C 1
ATOM 582 O O . VAL A 1 73 ? -20.143 4.887 14.164 1.00 54.94 73 VAL A O 1
ATOM 585 N N . GLN A 1 74 ? -21.769 5.907 15.318 1.00 52.81 74 GLN A N 1
ATOM 586 C CA . GLN A 1 74 ? -21.748 7.117 14.497 1.00 52.81 74 GLN A CA 1
ATOM 587 C C . GLN A 1 74 ? -20.511 7.963 14.839 1.00 52.81 74 GLN A C 1
ATOM 589 O O . GLN A 1 74 ? -20.495 8.729 15.798 1.00 52.81 74 GLN A O 1
ATOM 594 N N . PHE A 1 75 ? -19.445 7.833 14.048 1.00 54.75 75 PHE A N 1
ATOM 595 C CA . PHE A 1 75 ? -18.267 8.691 14.193 1.00 54.75 75 PHE A CA 1
ATOM 596 C C . PHE A 1 75 ? -18.564 10.131 13.748 1.00 54.75 75 PHE A C 1
ATOM 598 O O . PHE A 1 75 ? -19.190 10.347 12.705 1.00 54.75 75 PHE A O 1
ATOM 605 N N . ARG A 1 76 ? -18.033 11.117 14.4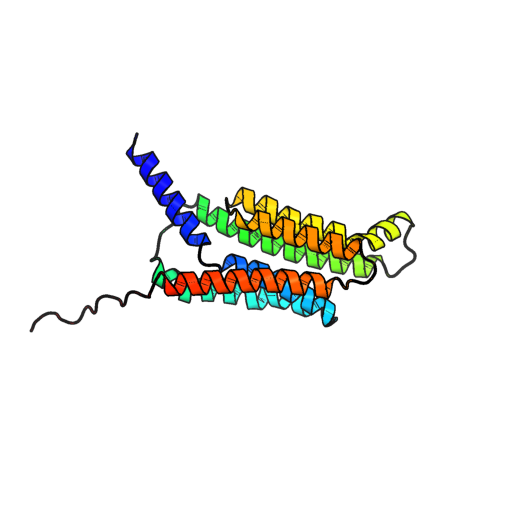90 1.00 57.94 76 ARG A N 1
ATOM 606 C CA . ARG A 1 76 ? -18.060 12.542 14.111 1.00 57.94 76 ARG A CA 1
ATOM 607 C C . ARG A 1 76 ? -17.486 12.762 12.706 1.00 57.94 76 ARG A C 1
ATOM 609 O O . ARG A 1 76 ? -16.571 12.058 12.270 1.00 57.94 76 ARG A O 1
ATOM 616 N N . GLU A 1 77 ? -17.953 13.803 12.014 1.00 58.06 77 GLU A N 1
ATOM 617 C CA . GLU A 1 77 ? -17.556 14.116 10.629 1.00 58.06 77 GLU A CA 1
ATOM 618 C C . GLU A 1 77 ? -16.042 14.133 10.388 1.00 58.06 77 GLU A C 1
ATOM 620 O O . GLU A 1 77 ? -15.573 13.639 9.364 1.00 58.06 77 GLU A O 1
ATOM 625 N N . ARG A 1 78 ? -15.254 14.643 11.347 1.00 53.06 78 ARG A N 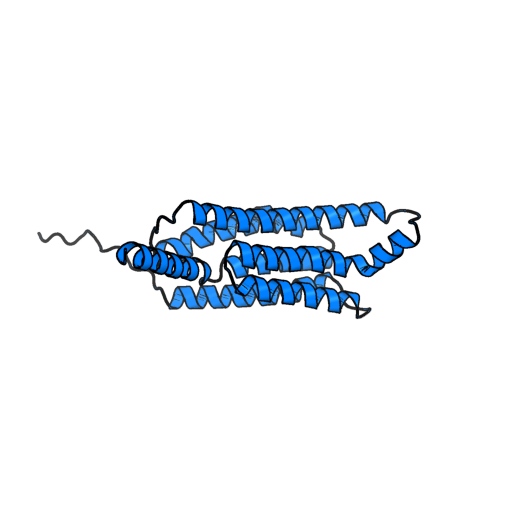1
ATOM 626 C CA . ARG A 1 78 ? -13.784 14.723 11.255 1.00 53.06 78 ARG A CA 1
ATOM 627 C C . ARG A 1 78 ? -13.136 13.370 10.934 1.00 53.06 78 ARG A C 1
ATOM 629 O O . ARG A 1 78 ? -12.111 13.311 10.261 1.00 53.06 78 ARG A O 1
ATOM 636 N N . ARG A 1 79 ? -13.747 12.282 11.393 1.00 60.16 79 ARG A N 1
ATOM 637 C CA . ARG A 1 79 ? -13.265 10.909 11.235 1.00 60.16 79 ARG A CA 1
ATOM 638 C C . ARG A 1 79 ? -13.782 10.230 9.980 1.00 60.16 79 ARG A C 1
ATOM 640 O O . ARG A 1 79 ? -13.015 9.548 9.307 1.00 60.16 79 ARG A O 1
ATOM 647 N N . LYS A 1 80 ? -15.027 10.510 9.583 1.00 60.53 80 LYS A N 1
ATOM 648 C CA . LYS A 1 80 ? -15.512 10.166 8.235 1.00 60.53 80 LYS A CA 1
ATOM 649 C C . 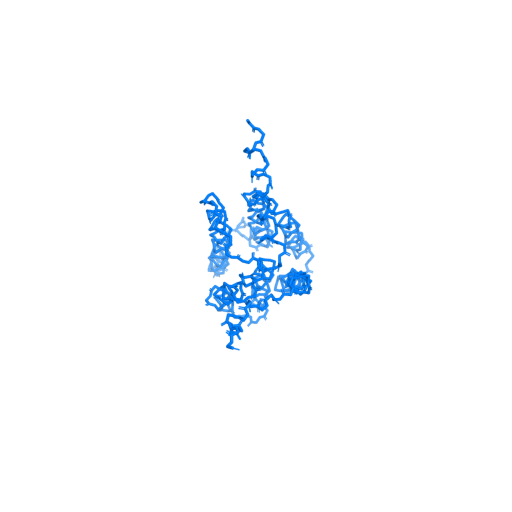LYS A 1 80 ? -14.597 10.776 7.165 1.00 60.53 80 LYS A C 1
ATOM 651 O O . LYS A 1 80 ? -14.170 10.072 6.254 1.00 60.53 80 LYS A O 1
ATOM 656 N N . ARG A 1 81 ? -14.186 12.039 7.352 1.00 59.97 81 ARG A N 1
ATOM 657 C CA . ARG A 1 81 ? -13.200 12.718 6.494 1.00 59.97 81 ARG A CA 1
ATOM 658 C C . ARG A 1 81 ? -11.826 12.041 6.525 1.00 59.97 81 ARG A C 1
ATOM 660 O O . ARG A 1 81 ? -11.197 11.945 5.484 1.00 59.97 81 ARG A O 1
ATOM 667 N N . ALA A 1 82 ? -11.367 11.521 7.665 1.00 64.06 82 ALA A N 1
ATOM 668 C CA . ALA A 1 82 ? -10.096 10.789 7.748 1.00 64.06 82 ALA A CA 1
ATOM 669 C C . ALA A 1 82 ? -10.126 9.448 6.984 1.00 64.06 82 ALA A C 1
ATOM 671 O O . ALA A 1 82 ? -9.171 9.124 6.286 1.00 64.06 82 ALA A O 1
ATOM 672 N N . LYS A 1 83 ? -11.245 8.711 7.039 1.00 66.88 83 LYS A N 1
ATOM 673 C CA . LYS A 1 83 ? -11.459 7.497 6.230 1.00 66.88 83 LYS A CA 1
ATOM 674 C C . LYS A 1 83 ? -11.502 7.812 4.728 1.00 66.88 83 LYS A C 1
ATOM 676 O O . LYS A 1 83 ? -10.902 7.098 3.926 1.00 66.88 83 LYS A O 1
ATOM 681 N N . GLY A 1 84 ? -12.182 8.902 4.366 1.00 70.94 84 GLY A N 1
ATOM 682 C CA . GLY A 1 84 ? -12.205 9.423 2.998 1.00 70.94 84 GLY A CA 1
ATOM 683 C C . GLY A 1 84 ? -10.816 9.834 2.513 1.00 70.94 84 GLY A C 1
ATOM 684 O O . GLY A 1 84 ? -10.431 9.455 1.418 1.00 70.94 84 GLY A O 1
ATOM 685 N N . ARG A 1 85 ? -10.024 10.512 3.353 1.00 72.81 85 ARG A N 1
ATOM 686 C CA . ARG A 1 85 ? -8.629 10.874 3.053 1.00 72.81 85 ARG A CA 1
ATOM 687 C C . ARG A 1 85 ? -7.746 9.650 2.850 1.00 72.81 85 ARG A C 1
ATOM 689 O O . ARG A 1 85 ? -7.014 9.628 1.880 1.00 72.81 85 ARG A O 1
ATOM 696 N N . LEU A 1 86 ? -7.841 8.631 3.706 1.00 72.25 86 LEU A N 1
ATOM 697 C CA . LEU A 1 86 ? -7.087 7.383 3.533 1.00 72.25 86 LEU A CA 1
ATOM 698 C C . LEU A 1 86 ? -7.409 6.722 2.189 1.00 72.25 86 LEU A C 1
ATOM 700 O O . LEU A 1 86 ? -6.510 6.406 1.422 1.00 72.25 86 LEU A O 1
ATOM 704 N N . THR A 1 87 ? -8.700 6.581 1.886 1.00 75.38 87 THR A N 1
ATOM 705 C CA . THR A 1 87 ? -9.162 6.003 0.617 1.00 75.38 87 THR A CA 1
ATOM 706 C C . THR A 1 87 ? -8.713 6.847 -0.574 1.00 75.38 87 THR A C 1
ATOM 708 O O . THR A 1 87 ? -8.242 6.306 -1.567 1.00 75.38 87 THR A O 1
ATOM 711 N N . GLY A 1 88 ? -8.839 8.171 -0.466 1.00 76.75 88 GLY A N 1
ATOM 712 C CA . GLY A 1 88 ? -8.460 9.121 -1.505 1.00 76.75 88 GLY A CA 1
ATOM 713 C C . GLY A 1 88 ? -6.958 9.144 -1.754 1.00 76.75 88 GLY A C 1
ATOM 714 O O . GLY A 1 88 ? -6.555 9.160 -2.908 1.00 76.75 88 GLY A O 1
ATOM 715 N N . VAL A 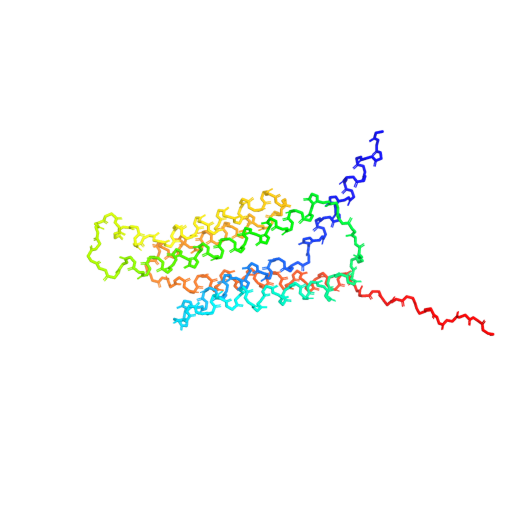1 89 ? -6.133 9.069 -0.706 1.00 77.38 89 VAL A N 1
ATOM 716 C CA . VAL A 1 89 ? -4.679 8.972 -0.864 1.00 77.38 89 VAL A CA 1
ATOM 717 C C . VAL A 1 89 ? -4.305 7.628 -1.469 1.00 77.38 89 VAL A C 1
ATOM 719 O O . VAL A 1 89 ? -3.598 7.643 -2.460 1.00 77.38 89 VAL A O 1
ATOM 722 N N . LEU A 1 90 ? -4.828 6.495 -0.978 1.00 73.69 90 LEU A N 1
ATOM 723 C CA . LEU A 1 90 ? -4.544 5.186 -1.587 1.00 73.69 90 LEU A CA 1
ATOM 724 C C . LEU A 1 90 ? -4.950 5.135 -3.063 1.00 73.69 90 LEU A C 1
ATOM 726 O O . LEU A 1 90 ? -4.182 4.677 -3.904 1.00 73.69 90 LEU A O 1
ATOM 730 N N . THR A 1 91 ? -6.152 5.609 -3.388 1.00 78.25 91 THR A N 1
ATOM 731 C CA . THR A 1 91 ? -6.643 5.622 -4.773 1.00 78.25 91 THR A CA 1
ATOM 732 C C . THR A 1 91 ? -5.802 6.575 -5.616 1.00 78.25 91 THR A C 1
ATOM 734 O O . THR A 1 91 ? -5.358 6.205 -6.695 1.00 78.25 91 THR A O 1
ATOM 737 N N . GLY A 1 92 ? -5.514 7.771 -5.099 1.00 80.44 92 GLY A N 1
ATOM 738 C CA . GLY A 1 92 ? -4.678 8.764 -5.764 1.00 80.44 92 GLY A CA 1
ATOM 739 C C . GLY A 1 92 ? -3.262 8.259 -6.021 1.00 80.44 92 GLY A C 1
ATOM 740 O O . GLY A 1 92 ? -2.764 8.411 -7.126 1.00 80.44 92 GLY A O 1
ATOM 741 N N . THR A 1 93 ? -2.629 7.593 -5.055 1.00 74.56 93 THR A N 1
ATOM 742 C CA . THR A 1 93 ? -1.276 7.034 -5.203 1.00 74.56 93 THR A CA 1
ATOM 743 C C . THR A 1 93 ? -1.255 5.823 -6.117 1.00 74.56 93 THR A C 1
ATOM 745 O O . THR A 1 93 ? -0.271 5.614 -6.820 1.00 74.56 93 THR A O 1
ATOM 748 N N . THR A 1 94 ? -2.335 5.038 -6.127 1.00 72.75 94 THR A N 1
ATOM 749 C CA . THR A 1 94 ? -2.528 3.938 -7.078 1.00 72.75 94 THR A CA 1
ATOM 750 C C . THR A 1 94 ? -2.599 4.483 -8.496 1.00 72.75 94 THR A C 1
ATOM 752 O O . THR A 1 94 ? -1.797 4.097 -9.337 1.00 72.75 94 THR A O 1
ATOM 755 N N . VAL A 1 95 ? -3.515 5.422 -8.750 1.00 82.25 95 VAL A N 1
ATOM 756 C CA . VAL A 1 95 ? -3.705 6.037 -10.070 1.00 82.25 95 VAL A CA 1
ATOM 757 C C . VAL A 1 95 ? -2.431 6.745 -10.512 1.00 82.25 95 VAL A C 1
ATOM 759 O O . VAL A 1 95 ? -1.976 6.524 -11.626 1.00 82.25 95 VAL A O 1
ATOM 762 N N . MET A 1 96 ? -1.811 7.526 -9.626 1.00 78.69 96 MET A N 1
ATOM 763 C CA . MET A 1 96 ? -0.544 8.190 -9.914 1.00 78.69 96 MET A CA 1
ATOM 764 C C . MET A 1 96 ? 0.550 7.175 -10.252 1.00 78.69 96 MET A C 1
ATOM 766 O O . MET A 1 96 ? 1.241 7.351 -11.243 1.00 78.69 96 MET A O 1
ATOM 770 N N . GLY A 1 97 ? 0.668 6.084 -9.489 1.00 75.31 97 GLY A N 1
ATOM 771 C CA . GLY A 1 97 ? 1.629 5.014 -9.764 1.00 75.31 97 GLY A CA 1
ATOM 772 C C . GLY A 1 97 ? 1.418 4.366 -11.134 1.00 75.31 97 GLY A C 1
ATOM 773 O O . GLY A 1 97 ? 2.380 4.209 -11.879 1.00 75.31 97 GLY A O 1
ATOM 774 N N . VAL A 1 98 ? 0.168 4.057 -11.503 1.00 75.94 98 VAL A N 1
ATOM 775 C CA . VAL A 1 98 ? -0.168 3.516 -12.835 1.00 75.94 98 VAL A CA 1
ATOM 776 C C . VAL A 1 98 ? 0.160 4.519 -13.940 1.00 75.94 98 VAL A C 1
ATOM 778 O O . VAL A 1 98 ? 0.766 4.140 -14.938 1.00 75.94 98 VAL A O 1
ATOM 781 N N . LEU A 1 99 ? -0.214 5.790 -13.771 1.00 81.25 99 LEU A N 1
ATOM 782 C CA . LEU A 1 99 ? 0.046 6.836 -14.761 1.00 81.25 99 LEU A CA 1
ATOM 783 C C . LEU A 1 99 ? 1.542 7.070 -14.953 1.00 81.25 99 LEU A C 1
ATOM 785 O O . LEU A 1 99 ? 1.991 7.165 -16.087 1.00 81.25 99 LEU A O 1
ATOM 789 N N . PHE A 1 100 ? 2.317 7.111 -13.868 1.00 76.44 100 PHE A N 1
ATOM 790 C CA . PHE A 1 100 ? 3.772 7.222 -13.931 1.00 76.44 100 PHE A CA 1
ATOM 791 C C . PHE A 1 100 ? 4.396 6.014 -14.626 1.00 76.44 100 PHE A C 1
ATOM 793 O O . PHE A 1 100 ? 5.238 6.190 -15.500 1.00 76.44 100 PHE A O 1
ATOM 800 N N . PHE A 1 101 ? 3.958 4.799 -14.288 1.00 72.56 101 PHE A N 1
ATOM 801 C CA . PHE A 1 101 ? 4.432 3.581 -14.941 1.00 72.56 101 PHE A CA 1
ATOM 802 C C . PHE A 1 101 ? 4.145 3.598 -16.450 1.00 72.56 101 PHE A C 1
ATOM 804 O O . PHE A 1 101 ? 5.046 3.372 -17.254 1.00 72.56 101 PHE A O 1
ATOM 811 N N . ALA A 1 102 ? 2.917 3.945 -16.847 1.00 74.75 102 ALA A N 1
ATOM 812 C CA . ALA A 1 102 ? 2.525 4.053 -18.250 1.00 74.75 102 ALA A CA 1
ATOM 813 C C . ALA A 1 102 ? 3.272 5.180 -18.986 1.00 74.75 102 ALA A C 1
ATOM 815 O O . ALA A 1 102 ? 3.713 4.991 -20.119 1.00 74.75 102 ALA A O 1
ATOM 816 N N . PHE A 1 103 ? 3.443 6.336 -18.340 1.00 78.06 103 PHE A N 1
ATOM 817 C CA . PHE A 1 103 ? 4.171 7.478 -18.887 1.00 78.06 103 PHE A CA 1
ATOM 818 C C . PHE A 1 103 ? 5.640 7.141 -19.135 1.00 78.06 103 PHE A C 1
ATOM 820 O O . PHE A 1 103 ? 6.148 7.416 -20.217 1.00 78.06 103 PHE A O 1
ATOM 827 N N . PHE A 1 104 ? 6.309 6.494 -18.181 1.00 71.69 104 PHE A N 1
ATOM 828 C CA . PHE A 1 104 ? 7.697 6.074 -18.348 1.00 71.69 104 PHE A CA 1
ATOM 829 C C . PHE A 1 104 ? 7.845 4.984 -19.417 1.00 71.69 104 PHE A C 1
ATOM 831 O O . PHE A 1 104 ? 8.715 5.097 -20.277 1.00 71.69 104 PHE A O 1
ATOM 838 N N . MET A 1 105 ? 6.947 3.994 -19.452 1.00 69.38 105 MET A N 1
ATOM 839 C CA . MET A 1 105 ? 6.891 2.997 -20.534 1.00 69.38 105 MET A CA 1
ATOM 840 C C . MET A 1 105 ? 6.746 3.631 -21.925 1.00 69.38 105 MET A C 1
ATOM 842 O O . MET A 1 105 ? 7.272 3.102 -22.902 1.00 69.38 105 MET A O 1
ATOM 846 N N . TRP A 1 106 ? 6.027 4.751 -22.033 1.00 73.00 106 TRP A N 1
ATOM 847 C CA . TRP A 1 106 ? 5.875 5.495 -23.282 1.00 73.00 106 TRP A CA 1
ATOM 848 C C . TRP A 1 106 ? 7.102 6.362 -23.606 1.00 73.00 106 TRP A C 1
ATOM 850 O O . TRP A 1 106 ? 7.583 6.335 -24.737 1.00 73.00 106 TRP A O 1
ATOM 860 N N . LEU A 1 107 ? 7.632 7.087 -22.615 1.00 70.12 107 LEU A N 1
ATOM 861 C CA . LEU A 1 107 ? 8.747 8.025 -22.770 1.00 70.12 107 LEU A CA 1
ATOM 862 C C . LEU A 1 107 ? 10.046 7.335 -23.217 1.00 70.12 107 LEU A C 1
ATOM 864 O O . LEU A 1 107 ? 10.820 7.914 -23.973 1.00 70.12 107 LEU A O 1
ATOM 868 N N . PHE A 1 108 ? 10.278 6.095 -22.784 1.00 67.69 108 PHE A N 1
ATOM 869 C CA . PHE A 1 108 ? 11.509 5.353 -23.074 1.00 67.69 108 PHE A CA 1
ATOM 870 C C . PHE A 1 108 ? 11.480 4.540 -24.380 1.00 67.69 108 PHE A C 1
ATOM 872 O O . PHE A 1 108 ? 12.367 3.726 -24.611 1.00 67.69 108 PHE A O 1
ATOM 879 N N . ARG A 1 109 ? 10.501 4.766 -25.270 1.00 65.94 109 ARG A N 1
ATOM 880 C CA . ARG A 1 109 ? 10.450 4.131 -26.604 1.00 65.94 109 ARG A CA 1
ATOM 881 C C . ARG A 1 109 ? 11.340 4.797 -27.675 1.00 65.94 109 ARG A C 1
ATOM 883 O O . ARG A 1 109 ? 11.244 4.406 -28.834 1.00 65.94 109 ARG A O 1
ATOM 890 N N . GLY A 1 110 ? 12.178 5.780 -27.333 1.00 66.56 110 GLY A N 1
ATOM 891 C CA . GLY A 1 110 ? 13.020 6.510 -28.299 1.00 66.56 110 GLY A CA 1
ATOM 892 C C . GLY A 1 110 ? 14.383 6.955 -27.752 1.00 66.56 110 GLY A C 1
ATOM 893 O O . GLY A 1 110 ? 14.746 6.609 -26.627 1.00 66.56 110 GLY A O 1
ATOM 894 N N . ASP A 1 111 ? 15.120 7.742 -28.547 1.00 66.12 111 ASP A N 1
ATOM 895 C CA . ASP A 1 111 ? 16.444 8.280 -28.196 1.00 66.12 111 ASP A CA 1
ATOM 896 C C . ASP A 1 111 ? 16.337 9.301 -27.059 1.00 66.12 111 ASP A C 1
ATOM 898 O O . ASP A 1 111 ? 16.049 10.485 -27.253 1.00 66.12 111 ASP A O 1
ATOM 902 N N . THR A 1 112 ? 16.525 8.817 -25.832 1.00 67.75 112 THR A N 1
ATOM 903 C CA . THR A 1 112 ? 16.369 9.625 -24.625 1.00 67.75 112 THR A CA 1
ATOM 904 C C . THR A 1 112 ? 17.683 10.291 -24.201 1.00 67.75 112 THR A C 1
ATOM 906 O O . THR A 1 112 ? 18.745 9.666 -24.263 1.00 67.75 112 THR A O 1
ATOM 909 N N . PRO A 1 113 ? 17.638 11.554 -23.726 1.00 78.94 113 PRO A N 1
ATOM 910 C CA . PRO A 1 113 ? 18.805 12.251 -23.184 1.00 78.94 113 PRO A CA 1
ATOM 911 C C . PRO A 1 113 ? 19.465 11.499 -22.018 1.00 78.94 113 PRO A C 1
ATOM 913 O O . PRO A 1 113 ? 18.787 10.829 -21.243 1.00 78.94 113 PRO A O 1
ATOM 916 N N . VAL A 1 114 ? 20.770 11.700 -21.805 1.00 79.56 114 VAL A N 1
ATOM 917 C CA . VAL A 1 114 ? 21.561 11.020 -20.751 1.00 79.56 114 VAL A CA 1
ATOM 918 C C . VAL A 1 114 ? 20.963 11.182 -19.344 1.00 79.56 114 VAL A C 1
ATOM 920 O O . VAL A 1 114 ? 20.916 10.230 -18.568 1.00 79.56 114 VAL A O 1
ATOM 923 N N . TRP A 1 115 ? 20.443 12.366 -19.010 1.00 78.06 115 TRP A N 1
ATOM 924 C CA . TRP A 1 115 ? 19.785 12.596 -17.717 1.00 78.06 115 TRP A CA 1
ATOM 925 C C . TRP A 1 115 ? 18.486 11.787 -17.570 1.00 78.06 115 TRP A C 1
ATOM 927 O O . TRP A 1 115 ? 18.153 11.344 -16.473 1.00 78.06 115 TRP A O 1
ATOM 937 N N . ALA A 1 116 ? 17.767 11.558 -18.672 1.00 76.56 116 ALA A N 1
ATOM 938 C CA . ALA A 1 116 ? 16.542 10.769 -18.684 1.00 76.56 116 ALA A CA 1
ATOM 939 C C . ALA A 1 116 ? 16.850 9.273 -18.550 1.00 76.56 116 ALA A C 1
ATOM 941 O O . ALA A 1 116 ? 16.114 8.572 -17.864 1.00 76.56 116 ALA A O 1
ATOM 942 N N . GLN A 1 117 ? 17.969 8.806 -19.112 1.00 73.88 117 GLN A N 1
ATOM 943 C CA . GLN A 1 117 ? 18.460 7.436 -18.924 1.00 73.88 117 GLN A CA 1
ATOM 944 C C . GLN A 1 117 ? 18.845 7.162 -17.465 1.00 73.88 117 GLN A C 1
ATOM 946 O O . GLN A 1 117 ? 18.530 6.102 -16.935 1.00 73.88 117 GLN A O 1
ATOM 951 N N . TRP A 1 118 ? 19.457 8.129 -16.772 1.00 80.38 118 TRP A N 1
ATOM 952 C CA . TRP A 1 118 ? 19.751 7.981 -15.342 1.00 80.38 118 TRP A CA 1
ATOM 953 C C . TRP A 1 118 ? 18.472 7.838 -14.503 1.00 80.38 118 TRP A C 1
ATOM 955 O O . TRP A 1 118 ? 18.378 6.952 -13.655 1.00 80.38 118 TRP A O 1
ATOM 965 N N . ILE A 1 119 ? 17.451 8.656 -14.782 1.00 76.44 119 ILE A N 1
ATOM 966 C CA . ILE A 1 119 ? 16.137 8.538 -14.128 1.00 76.44 119 ILE A CA 1
ATOM 967 C C . ILE A 1 119 ? 15.471 7.202 -14.478 1.00 76.44 119 ILE A C 1
ATOM 969 O O . ILE A 1 119 ? 14.867 6.587 -13.603 1.00 76.44 119 ILE A O 1
ATOM 973 N N . ALA A 1 120 ? 15.598 6.743 -15.726 1.00 71.81 120 ALA A N 1
ATOM 974 C CA . ALA A 1 120 ? 15.099 5.443 -16.163 1.00 71.81 120 ALA A CA 1
ATOM 975 C C . ALA A 1 120 ? 15.745 4.300 -15.382 1.00 71.81 120 ALA A C 1
ATOM 977 O O . ALA A 1 120 ? 15.053 3.378 -14.977 1.00 71.81 120 ALA A O 1
ATOM 978 N N . ASN A 1 121 ? 17.050 4.382 -15.129 1.00 77.56 121 ASN A N 1
ATOM 979 C CA . ASN A 1 121 ? 17.784 3.344 -14.413 1.00 77.56 121 ASN A CA 1
ATOM 980 C C . ASN A 1 121 ? 17.424 3.296 -12.922 1.00 77.56 121 ASN A C 1
ATOM 982 O O . ASN A 1 121 ? 17.418 2.214 -12.348 1.00 77.56 121 ASN A O 1
ATOM 986 N N . HIS A 1 122 ? 17.070 4.439 -12.323 1.00 82.44 122 HIS A N 1
ATOM 987 C CA . HIS A 1 122 ? 16.722 4.551 -10.899 1.00 82.44 122 HIS A CA 1
ATOM 988 C C . HIS A 1 122 ? 15.227 4.779 -10.634 1.00 82.44 122 HIS A C 1
ATOM 990 O O . HIS A 1 122 ? 14.822 5.245 -9.562 1.00 82.44 122 HIS A O 1
ATOM 996 N N . PHE A 1 123 ? 14.367 4.478 -11.612 1.00 80.44 123 PHE A N 1
ATOM 997 C CA . PHE A 1 123 ? 12.933 4.769 -11.530 1.00 80.44 123 PHE A CA 1
ATOM 998 C C . PHE A 1 123 ? 12.260 4.084 -10.325 1.00 80.44 123 PHE A C 1
ATOM 1000 O O . PHE A 1 123 ? 11.290 4.603 -9.762 1.00 80.44 123 PHE A O 1
ATOM 1007 N N . VAL A 1 124 ? 12.800 2.940 -9.891 1.00 84.44 124 VAL A N 1
ATOM 1008 C CA . VAL A 1 124 ? 12.293 2.140 -8.770 1.00 84.44 124 VAL A CA 1
ATOM 1009 C C . VAL A 1 124 ? 12.378 2.909 -7.449 1.00 84.44 124 VAL A C 1
ATOM 1011 O O . VAL A 1 124 ? 11.427 2.878 -6.660 1.00 84.44 124 VAL A O 1
ATOM 1014 N N . ILE A 1 125 ? 13.459 3.664 -7.224 1.00 85.56 125 ILE A N 1
ATOM 1015 C CA . ILE A 1 125 ? 13.615 4.507 -6.028 1.00 85.56 125 ILE A CA 1
ATOM 1016 C C . ILE A 1 125 ? 12.540 5.594 -5.992 1.00 85.56 125 ILE A C 1
ATOM 1018 O O . ILE A 1 125 ? 11.945 5.835 -4.938 1.00 85.56 125 ILE A O 1
ATOM 1022 N N . PHE A 1 126 ? 12.243 6.229 -7.129 1.00 84.19 126 PHE A N 1
ATOM 1023 C CA . PHE A 1 126 ? 11.218 7.274 -7.201 1.00 84.19 126 PHE A CA 1
ATOM 1024 C C . PHE A 1 126 ? 9.823 6.725 -6.897 1.00 84.19 126 PHE A C 1
ATOM 1026 O O . PHE A 1 126 ? 9.081 7.332 -6.120 1.00 84.19 126 PHE A O 1
ATOM 1033 N N . ILE A 1 127 ? 9.481 5.548 -7.430 1.00 83.94 127 ILE A N 1
ATOM 1034 C CA . ILE A 1 127 ? 8.228 4.859 -7.089 1.00 83.94 127 ILE A CA 1
ATOM 1035 C C . ILE A 1 127 ? 8.182 4.556 -5.588 1.00 83.94 127 ILE A C 1
ATOM 1037 O O . ILE A 1 127 ? 7.172 4.824 -4.932 1.00 83.94 127 ILE A O 1
ATOM 1041 N N . GLY A 1 128 ? 9.284 4.058 -5.023 1.00 87.00 128 GLY A N 1
ATOM 1042 C CA . GLY A 1 128 ? 9.386 3.792 -3.593 1.00 87.00 128 GLY A CA 1
ATOM 1043 C C . GLY A 1 128 ? 9.205 5.037 -2.739 1.00 87.00 128 GLY A C 1
ATOM 1044 O O . GLY A 1 128 ? 8.507 4.979 -1.727 1.00 87.00 128 GLY A O 1
ATOM 1045 N N . LEU A 1 129 ? 9.775 6.167 -3.149 1.00 88.50 129 LEU A N 1
ATOM 1046 C CA . LEU A 1 129 ? 9.632 7.434 -2.445 1.00 88.50 129 LEU A CA 1
ATOM 1047 C C . LEU A 1 129 ? 8.180 7.927 -2.475 1.00 88.50 129 LEU A C 1
ATOM 1049 O O . LEU A 1 129 ? 7.653 8.349 -1.445 1.00 88.50 129 LEU A O 1
ATOM 1053 N N . ILE A 1 130 ? 7.511 7.827 -3.628 1.00 86.62 130 ILE A N 1
ATOM 1054 C CA . ILE A 1 130 ? 6.108 8.232 -3.787 1.00 86.62 130 ILE A CA 1
ATOM 1055 C C . ILE A 1 130 ? 5.197 7.342 -2.939 1.00 86.62 130 ILE A C 1
ATOM 1057 O O . ILE A 1 130 ? 4.410 7.849 -2.138 1.00 86.62 130 ILE A O 1
ATOM 1061 N N . TRP A 1 131 ? 5.297 6.019 -3.076 1.00 87.81 131 TRP A N 1
ATOM 1062 C CA . TRP A 1 131 ? 4.427 5.084 -2.360 1.00 87.81 131 TRP A CA 1
ATOM 1063 C C . TRP A 1 131 ? 4.739 5.024 -0.865 1.00 87.81 131 TRP A C 1
ATOM 1065 O O . TRP A 1 131 ? 3.830 5.157 -0.042 1.00 87.81 131 TRP A O 1
ATOM 1075 N N . GLY A 1 132 ? 6.011 4.894 -0.491 1.00 89.25 132 GLY A N 1
ATOM 1076 C CA . GLY A 1 132 ? 6.445 4.891 0.904 1.00 89.25 132 GLY A CA 1
ATOM 1077 C C . GLY A 1 132 ? 6.140 6.216 1.603 1.00 89.25 132 GLY A C 1
ATOM 1078 O O . GLY A 1 132 ? 5.547 6.232 2.687 1.00 89.25 132 GLY A O 1
ATOM 1079 N N . GLY A 1 133 ? 6.451 7.339 0.949 1.00 88.69 133 GLY A N 1
ATOM 1080 C CA . GLY A 1 133 ? 6.153 8.680 1.445 1.00 88.69 133 GLY A CA 1
ATOM 1081 C C . GLY A 1 133 ? 4.655 8.919 1.615 1.00 88.69 133 GLY A C 1
ATOM 1082 O O . GLY A 1 133 ? 4.221 9.413 2.659 1.00 88.69 133 GLY A O 1
ATOM 1083 N N . ALA A 1 134 ? 3.833 8.498 0.651 1.00 86.81 134 ALA A N 1
ATOM 1084 C CA . ALA A 1 134 ? 2.388 8.632 0.766 1.00 86.81 134 ALA A CA 1
ATOM 1085 C C . ALA A 1 134 ? 1.806 7.813 1.926 1.00 86.81 134 ALA A C 1
ATOM 1087 O O . ALA A 1 134 ? 0.918 8.307 2.629 1.00 86.81 134 ALA A O 1
ATOM 1088 N N . LEU A 1 135 ? 2.320 6.605 2.189 1.00 87.88 135 LEU A N 1
ATOM 1089 C CA . LEU A 1 135 ? 1.914 5.808 3.351 1.00 87.88 135 LEU A CA 1
ATOM 1090 C C . LEU A 1 135 ? 2.284 6.506 4.665 1.00 87.88 135 LEU A C 1
ATOM 1092 O O . LEU A 1 135 ? 1.431 6.621 5.545 1.00 87.88 135 LEU A O 1
ATOM 1096 N N . VAL A 1 136 ? 3.500 7.049 4.783 1.00 88.62 136 VAL A N 1
ATOM 1097 C CA . VAL A 1 136 ? 3.956 7.803 5.967 1.00 88.62 136 VAL A CA 1
ATOM 1098 C C . VAL A 1 136 ? 3.103 9.053 6.206 1.00 88.62 136 VAL A C 1
ATOM 1100 O O . VAL A 1 136 ? 2.593 9.261 7.312 1.00 88.62 136 VAL A O 1
ATOM 1103 N N . ILE A 1 137 ? 2.888 9.871 5.170 1.00 86.31 137 ILE A N 1
ATOM 1104 C CA . ILE A 1 137 ? 2.058 11.083 5.246 1.00 86.31 137 ILE A CA 1
ATOM 1105 C C . ILE A 1 137 ? 0.634 10.713 5.664 1.00 86.31 137 ILE A C 1
ATOM 1107 O O . ILE A 1 137 ? 0.048 11.340 6.550 1.00 86.31 137 ILE A O 1
ATOM 1111 N N . THR A 1 138 ? 0.086 9.648 5.085 1.00 80.31 138 THR A N 1
ATOM 1112 C CA . THR A 1 138 ? -1.252 9.169 5.431 1.00 80.31 138 THR A CA 1
ATOM 1113 C C . THR A 1 138 ? -1.312 8.645 6.862 1.00 80.31 138 THR A C 1
ATOM 1115 O O . THR A 1 138 ? -2.253 8.964 7.590 1.00 80.31 138 THR A O 1
ATOM 1118 N N . GLY A 1 139 ? -0.289 7.923 7.320 1.00 83.38 139 GLY A N 1
ATOM 1119 C CA . GLY A 1 139 ? -0.149 7.491 8.710 1.00 83.38 139 GLY A CA 1
ATOM 1120 C C . GLY A 1 139 ? -0.252 8.662 9.683 1.00 83.38 139 GLY A C 1
ATOM 1121 O O . GLY A 1 139 ? -1.000 8.589 10.664 1.00 83.38 139 GLY A O 1
ATOM 1122 N N . LYS A 1 140 ? 0.391 9.787 9.348 1.00 83.94 140 LYS A N 1
ATOM 1123 C CA . LYS A 1 140 ? 0.323 11.040 10.112 1.00 83.94 140 LYS A CA 1
ATOM 1124 C C . LYS A 1 140 ? -1.056 11.683 10.082 1.00 83.94 140 LYS A C 1
ATOM 1126 O O . LYS A 1 140 ? -1.578 12.067 11.127 1.00 83.94 140 LYS A O 1
ATOM 1131 N N . LEU A 1 141 ? -1.682 11.765 8.911 1.00 79.38 141 LEU A N 1
ATOM 1132 C CA . LEU A 1 141 ? -3.002 12.381 8.757 1.00 79.38 141 LEU A CA 1
ATOM 1133 C C . LEU A 1 141 ? -4.114 11.598 9.470 1.00 79.38 141 LEU A C 1
ATOM 1135 O O . LEU A 1 141 ? -5.061 12.199 9.984 1.00 79.38 141 LEU A O 1
ATOM 1139 N N . VAL A 1 142 ? -4.010 10.268 9.500 1.00 74.00 142 VAL A N 1
ATOM 1140 C CA . VAL A 1 142 ? -5.051 9.370 10.025 1.00 74.00 142 VAL A CA 1
ATOM 1141 C C . VAL A 1 142 ? -4.742 8.905 11.461 1.00 74.00 142 VAL A C 1
ATOM 1143 O O . VAL A 1 142 ? -5.606 8.320 12.114 1.00 74.00 142 VAL A O 1
ATOM 1146 N N . ASN A 1 143 ? -3.559 9.245 11.998 1.00 76.81 143 ASN A N 1
ATOM 1147 C CA . ASN A 1 143 ? -3.013 8.746 13.270 1.00 76.81 143 ASN A CA 1
ATOM 1148 C C . ASN A 1 143 ? -2.991 7.215 13.334 1.00 76.81 143 ASN A C 1
ATOM 1150 O O . ASN A 1 143 ? -3.390 6.614 14.333 1.00 76.81 143 ASN A O 1
ATOM 1154 N N . PHE A 1 144 ? -2.553 6.589 12.245 1.00 78.75 144 PHE A N 1
ATOM 1155 C CA . PHE A 1 144 ? -2.494 5.143 12.129 1.00 78.75 144 PHE A CA 1
ATOM 1156 C C . PHE A 1 144 ? -1.027 4.687 12.115 1.00 78.75 144 PHE A C 1
ATOM 1158 O O . PHE A 1 144 ? -0.383 4.742 11.070 1.00 78.75 144 PHE A O 1
ATOM 1165 N N . PRO A 1 145 ? -0.468 4.263 13.266 1.00 82.00 145 PRO A N 1
ATOM 1166 C CA . PRO A 1 145 ? 0.975 4.081 13.413 1.00 82.00 145 PRO A CA 1
ATOM 1167 C C . PRO A 1 145 ? 1.556 2.968 12.528 1.00 82.00 145 PRO A C 1
ATOM 1169 O O . PRO A 1 145 ? 2.718 3.034 12.143 1.00 82.00 145 PRO A O 1
ATOM 1172 N N . ARG A 1 146 ? 0.753 1.966 12.146 1.00 86.44 146 ARG A N 1
ATOM 1173 C CA . ARG A 1 146 ? 1.220 0.861 11.291 1.00 86.44 146 ARG A CA 1
ATOM 1174 C C . ARG A 1 146 ? 1.578 1.304 9.872 1.00 86.44 146 ARG A C 1
ATOM 1176 O O . ARG A 1 146 ? 2.481 0.730 9.275 1.00 86.44 146 ARG A O 1
ATOM 1183 N N . LEU A 1 147 ? 0.944 2.367 9.368 1.00 85.88 147 LEU A N 1
ATOM 1184 C CA . LEU A 1 147 ? 1.253 2.927 8.049 1.00 85.88 147 LEU A CA 1
ATOM 1185 C C . LEU A 1 147 ? 2.694 3.431 7.938 1.00 85.88 147 LEU A C 1
ATOM 1187 O O . LEU A 1 147 ? 3.267 3.349 6.858 1.00 85.88 147 LEU A O 1
ATOM 1191 N N . TYR A 1 148 ? 3.295 3.909 9.033 1.00 89.12 148 TYR A N 1
ATOM 1192 C CA . TYR A 1 148 ? 4.709 4.288 9.025 1.00 89.12 148 TYR A CA 1
ATOM 1193 C C . TYR A 1 148 ? 5.600 3.074 8.771 1.00 89.12 148 TYR A C 1
ATOM 1195 O O . TYR A 1 148 ? 6.480 3.131 7.918 1.00 89.12 148 TYR A O 1
ATOM 1203 N N . GLY A 1 149 ? 5.321 1.962 9.461 1.00 91.12 149 GLY A N 1
ATOM 1204 C CA . GLY A 1 149 ? 6.034 0.702 9.265 1.00 91.12 149 GLY A CA 1
ATOM 1205 C C . GLY A 1 149 ? 5.898 0.189 7.834 1.00 91.12 149 GLY A C 1
ATOM 1206 O O . GLY A 1 149 ? 6.897 -0.169 7.223 1.00 91.12 149 GLY A O 1
ATOM 1207 N N . TYR A 1 150 ? 4.692 0.233 7.262 1.00 92.00 150 TYR A N 1
ATOM 1208 C CA . TYR A 1 150 ? 4.482 -0.152 5.862 1.00 92.00 150 TYR A CA 1
ATOM 1209 C C . TYR A 1 150 ? 5.164 0.788 4.873 1.00 92.00 150 TYR A C 1
ATOM 1211 O O . TYR A 1 150 ? 5.723 0.314 3.893 1.00 92.00 150 TYR A O 1
ATOM 1219 N N . GLY A 1 151 ? 5.170 2.096 5.134 1.00 90.38 151 GLY A N 1
ATOM 1220 C CA . GLY A 1 151 ? 5.880 3.058 4.296 1.00 90.38 151 GLY A CA 1
ATOM 1221 C C . GLY A 1 151 ? 7.383 2.791 4.249 1.00 90.38 151 GLY A C 1
ATOM 1222 O O . GLY A 1 151 ? 7.95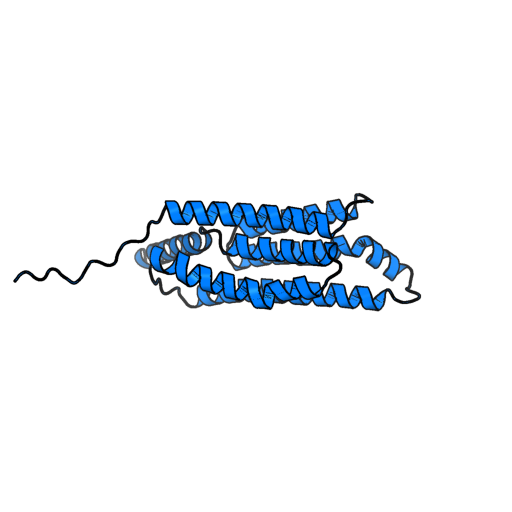7 2.739 3.166 1.00 90.38 151 GLY A O 1
ATOM 1223 N N . VAL A 1 152 ? 7.997 2.543 5.410 1.00 93.00 152 VAL A N 1
ATOM 1224 C CA . VAL A 1 152 ? 9.420 2.179 5.512 1.00 93.00 152 VAL A CA 1
ATOM 1225 C C . VAL A 1 152 ? 9.695 0.824 4.860 1.00 93.00 152 VAL A C 1
ATOM 1227 O O . VAL A 1 152 ? 10.673 0.696 4.134 1.00 93.00 152 VAL A O 1
ATOM 1230 N N . LEU A 1 153 ? 8.827 -0.168 5.070 1.00 93.19 153 LEU A N 1
ATOM 1231 C CA . LEU A 1 153 ? 8.956 -1.503 4.479 1.00 93.19 153 LEU A CA 1
ATOM 1232 C C . LEU A 1 153 ? 8.921 -1.450 2.942 1.00 93.19 153 LEU A C 1
ATOM 1234 O O . LEU A 1 153 ? 9.787 -2.024 2.287 1.00 93.19 153 LEU A O 1
ATOM 1238 N N . VAL A 1 154 ? 7.940 -0.743 2.373 1.00 92.19 154 VAL A N 1
ATOM 1239 C CA . VAL A 1 154 ? 7.790 -0.569 0.920 1.00 92.19 154 VAL A CA 1
ATOM 1240 C C . VAL A 1 154 ? 8.984 0.189 0.351 1.00 92.19 154 VAL A C 1
ATOM 1242 O O . VAL A 1 154 ? 9.594 -0.268 -0.611 1.00 92.19 154 VAL A O 1
ATOM 1245 N N . PHE A 1 155 ? 9.354 1.316 0.960 1.00 93.06 155 PHE A N 1
ATOM 1246 C CA . PHE A 1 155 ? 10.483 2.115 0.491 1.00 93.06 155 PHE A CA 1
ATOM 1247 C C . PHE A 1 155 ? 11.805 1.345 0.565 1.00 93.06 155 PHE A C 1
ATOM 1249 O O . PHE A 1 155 ? 12.538 1.284 -0.418 1.00 93.06 155 PHE A O 1
ATOM 1256 N N . GLY A 1 156 ? 12.079 0.697 1.700 1.00 91.56 156 GLY A N 1
ATOM 1257 C CA . GLY A 1 156 ? 13.286 -0.098 1.903 1.00 91.56 156 GLY A CA 1
ATOM 1258 C C . GLY A 1 156 ? 13.385 -1.267 0.927 1.00 91.56 156 GLY A C 1
ATOM 1259 O O . GLY A 1 156 ? 14.441 -1.487 0.345 1.00 91.56 156 GLY A O 1
ATOM 1260 N N . SER A 1 157 ? 12.281 -1.975 0.672 1.00 90.38 157 SER A N 1
ATOM 1261 C CA . SER A 1 157 ? 12.262 -3.060 -0.315 1.00 90.38 157 SER A CA 1
ATOM 1262 C C . SER A 1 157 ? 12.578 -2.576 -1.730 1.00 90.38 157 SER A C 1
ATOM 1264 O O . SER A 1 157 ? 13.303 -3.252 -2.460 1.00 90.38 157 SER A O 1
ATOM 1266 N N . LEU A 1 158 ? 12.083 -1.400 -2.116 1.00 89.56 158 LEU A N 1
ATOM 1267 C CA . LEU A 1 158 ? 12.340 -0.838 -3.440 1.00 89.56 158 LEU A CA 1
ATOM 1268 C C . LEU A 1 158 ? 13.763 -0.284 -3.578 1.00 89.56 158 LEU A C 1
ATOM 1270 O O . LEU A 1 158 ? 14.372 -0.486 -4.623 1.00 89.56 158 LEU A O 1
ATOM 1274 N N . ILE A 1 159 ? 14.349 0.281 -2.518 1.00 89.88 159 ILE A N 1
ATOM 1275 C CA . ILE A 1 159 ? 15.783 0.622 -2.498 1.00 89.88 159 ILE A CA 1
ATOM 1276 C C . ILE A 1 159 ? 16.645 -0.625 -2.695 1.00 89.88 159 ILE A C 1
ATOM 1278 O O . ILE A 1 159 ? 17.583 -0.598 -3.487 1.00 89.88 159 ILE A O 1
ATOM 1282 N N . ILE A 1 160 ? 16.336 -1.718 -1.988 1.00 88.44 160 ILE A N 1
ATOM 1283 C CA . ILE A 1 160 ? 17.068 -2.984 -2.136 1.00 88.44 160 ILE A CA 1
ATOM 1284 C C . ILE A 1 160 ? 16.941 -3.493 -3.577 1.00 88.44 160 ILE A C 1
ATOM 1286 O O . ILE A 1 160 ? 17.918 -3.933 -4.166 1.00 88.44 160 ILE A O 1
ATOM 1290 N N . THR A 1 161 ? 15.755 -3.380 -4.170 1.00 87.75 161 THR A N 1
ATOM 1291 C CA . THR A 1 161 ? 15.531 -3.796 -5.562 1.00 87.75 161 THR A CA 1
ATOM 1292 C C . THR A 1 161 ? 16.391 -3.002 -6.546 1.00 87.75 161 THR A C 1
ATOM 1294 O O . THR A 1 161 ? 16.952 -3.587 -7.463 1.00 87.75 161 THR A O 1
ATOM 1297 N N . ASP A 1 162 ? 16.514 -1.690 -6.344 1.00 85.50 162 ASP A N 1
ATOM 1298 C CA . ASP A 1 162 ? 17.314 -0.806 -7.201 1.00 85.50 162 ASP A CA 1
ATOM 1299 C C . ASP A 1 162 ? 18.826 -1.004 -7.002 1.00 85.50 162 ASP A C 1
ATOM 1301 O O . ASP A 1 162 ? 19.594 -1.042 -7.958 1.00 85.50 162 ASP A O 1
ATOM 1305 N N . SER A 1 163 ? 19.256 -1.183 -5.749 1.00 83.75 163 SER A N 1
ATOM 1306 C CA . SER A 1 163 ? 20.679 -1.256 -5.384 1.00 83.75 163 SER A CA 1
ATOM 1307 C C . SER A 1 163 ? 21.324 -2.595 -5.744 1.00 83.75 163 SER A C 1
ATOM 1309 O O . SER A 1 163 ? 22.533 -2.663 -5.961 1.00 83.75 163 SER A O 1
ATOM 1311 N N . PHE A 1 164 ? 20.541 -3.675 -5.773 1.00 83.00 164 PHE A N 1
ATOM 1312 C CA . PHE A 1 164 ? 21.030 -5.013 -6.081 1.00 83.00 164 PHE A CA 1
ATOM 1313 C C . PHE A 1 164 ? 20.587 -5.410 -7.491 1.00 83.00 164 PHE A C 1
ATOM 1315 O O . PHE A 1 164 ? 19.462 -5.869 -7.704 1.00 83.00 164 PHE A O 1
ATOM 1322 N N . ALA A 1 165 ? 21.502 -5.255 -8.453 1.00 59.53 165 ALA A N 1
ATOM 1323 C CA . ALA A 1 165 ? 21.300 -5.643 -9.845 1.00 59.53 165 ALA A CA 1
ATOM 1324 C C . ALA A 1 165 ? 20.926 -7.136 -9.937 1.00 59.53 165 ALA A C 1
ATOM 1326 O O . ALA A 1 165 ? 21.766 -8.011 -9.736 1.00 59.53 165 ALA A O 1
ATOM 1327 N N . GLY A 1 166 ? 19.647 -7.427 -10.196 1.00 65.75 166 GLY A N 1
ATOM 1328 C CA . GLY A 1 166 ? 19.127 -8.793 -10.324 1.00 65.75 166 GLY A CA 1
ATOM 1329 C C . GLY A 1 166 ? 17.757 -9.030 -9.686 1.00 65.75 166 GLY A C 1
ATOM 1330 O O . GLY A 1 166 ? 17.099 -10.014 -10.022 1.00 65.75 166 GLY A O 1
ATOM 1331 N N . TYR A 1 167 ? 17.281 -8.142 -8.807 1.00 77.81 167 TYR A N 1
ATOM 1332 C CA . TYR A 1 167 ? 15.943 -8.291 -8.232 1.00 77.81 167 TYR A CA 1
ATOM 1333 C C . TYR A 1 167 ? 14.869 -7.698 -9.139 1.00 77.81 167 TYR A C 1
ATOM 1335 O O . TYR A 1 167 ? 14.854 -6.510 -9.449 1.00 77.81 167 TYR A O 1
ATOM 1343 N N . HIS A 1 168 ? 13.922 -8.540 -9.541 1.00 86.00 168 HIS A N 1
ATOM 1344 C CA . HIS A 1 168 ? 12.784 -8.108 -10.335 1.00 86.00 168 HIS A CA 1
ATOM 1345 C C . HIS A 1 168 ? 11.795 -7.314 -9.468 1.00 86.00 168 HIS A C 1
ATOM 1347 O O . HIS A 1 168 ? 11.319 -7.819 -8.447 1.00 86.00 168 HIS A O 1
ATOM 1353 N N . LEU A 1 169 ? 11.420 -6.106 -9.905 1.00 87.12 169 LEU A N 1
ATOM 1354 C CA . LEU A 1 169 ? 10.471 -5.219 -9.212 1.00 87.12 169 LEU A CA 1
ATOM 1355 C C . LEU A 1 169 ? 9.183 -5.938 -8.792 1.00 87.12 169 LEU A C 1
ATOM 1357 O O . LEU A 1 169 ? 8.691 -5.767 -7.673 1.00 87.12 169 LEU A O 1
ATOM 1361 N N . GLY A 1 170 ? 8.660 -6.787 -9.678 1.00 88.38 170 GLY A N 1
ATOM 1362 C CA . GLY A 1 170 ? 7.455 -7.561 -9.409 1.00 88.38 170 GLY A CA 1
ATOM 1363 C C . GLY A 1 170 ? 7.595 -8.526 -8.224 1.00 88.38 170 GLY A C 1
ATOM 1364 O O . GLY A 1 170 ? 6.639 -8.688 -7.465 1.00 88.38 170 GLY A O 1
ATOM 1365 N N . ILE A 1 171 ? 8.777 -9.117 -8.004 1.00 91.44 171 ILE A N 1
ATOM 1366 C CA . ILE A 1 171 ? 9.030 -10.026 -6.871 1.00 91.44 171 ILE A CA 1
ATOM 1367 C C . ILE A 1 171 ? 9.023 -9.233 -5.567 1.00 91.44 171 ILE A C 1
ATOM 1369 O O . ILE A 1 171 ? 8.306 -9.596 -4.637 1.00 91.44 171 ILE A O 1
ATOM 1373 N N . SER A 1 172 ? 9.757 -8.123 -5.510 1.00 91.75 172 SER A N 1
ATOM 1374 C CA . SER A 1 172 ? 9.850 -7.282 -4.313 1.00 91.75 172 SER A CA 1
ATOM 1375 C C . SER A 1 172 ? 8.486 -6.757 -3.867 1.00 91.75 172 SER A C 1
ATOM 1377 O O . SER A 1 172 ? 8.112 -6.892 -2.699 1.00 91.75 172 SER A O 1
ATOM 1379 N N . LEU A 1 173 ? 7.690 -6.243 -4.810 1.00 91.81 173 LEU A N 1
ATOM 1380 C CA . LEU A 1 173 ? 6.328 -5.783 -4.533 1.00 91.81 173 LEU A CA 1
ATOM 1381 C C . LEU A 1 173 ? 5.398 -6.923 -4.111 1.00 91.81 173 LEU A C 1
ATOM 1383 O O . LEU A 1 173 ? 4.593 -6.742 -3.197 1.00 91.81 173 LEU A O 1
ATOM 1387 N N . SER A 1 174 ? 5.532 -8.102 -4.723 1.00 93.38 174 SER A N 1
ATOM 1388 C CA . SER A 1 174 ? 4.738 -9.277 -4.349 1.00 93.38 174 SER A CA 1
ATOM 1389 C C . SER A 1 174 ? 5.078 -9.773 -2.945 1.00 93.38 174 SER A C 1
ATOM 1391 O O . SER A 1 174 ? 4.172 -10.076 -2.172 1.00 93.38 174 SER A O 1
ATOM 1393 N N . LEU A 1 175 ? 6.361 -9.805 -2.574 1.00 94.12 175 LEU A N 1
ATOM 1394 C CA . LEU A 1 175 ? 6.808 -10.219 -1.243 1.00 94.12 175 LEU A CA 1
ATOM 1395 C C . LEU A 1 175 ? 6.339 -9.242 -0.164 1.00 94.12 175 LEU A C 1
ATOM 1397 O O . LEU A 1 175 ? 5.757 -9.660 0.838 1.00 94.12 175 LEU A O 1
ATOM 1401 N N . VAL A 1 176 ? 6.532 -7.939 -0.379 1.00 94.75 176 VAL A N 1
ATOM 1402 C CA . VAL A 1 176 ? 6.080 -6.908 0.564 1.00 94.75 176 VAL A CA 1
ATOM 1403 C C . VAL A 1 176 ? 4.559 -6.880 0.665 1.00 94.75 176 VAL A C 1
ATOM 1405 O O . VAL A 1 176 ? 4.014 -6.877 1.770 1.00 94.75 176 VAL A O 1
ATOM 1408 N N . GLY A 1 177 ? 3.862 -6.899 -0.472 1.00 93.31 177 GLY A N 1
ATOM 1409 C CA . GLY A 1 177 ? 2.405 -6.946 -0.516 1.00 93.31 177 GLY A CA 1
ATOM 1410 C C . GLY A 1 177 ? 1.852 -8.184 0.182 1.00 93.31 177 GLY A C 1
ATOM 1411 O O . GLY A 1 177 ? 0.949 -8.071 1.011 1.00 93.31 177 GLY A O 1
ATOM 1412 N N . GLY A 1 178 ? 2.454 -9.348 -0.072 1.00 95.25 178 GLY A N 1
ATOM 1413 C CA . GLY A 1 178 ? 2.135 -10.608 0.591 1.00 95.25 178 GLY A CA 1
ATOM 1414 C C . GLY A 1 178 ? 2.345 -10.545 2.104 1.00 95.25 178 GLY A C 1
ATOM 1415 O O . GLY A 1 178 ? 1.448 -10.911 2.859 1.00 95.25 178 GLY A O 1
ATOM 1416 N N . LEU A 1 179 ? 3.475 -10.008 2.569 1.00 95.75 179 LEU A N 1
ATOM 1417 C CA . LEU A 1 179 ? 3.756 -9.856 3.998 1.00 95.75 179 LEU A CA 1
ATOM 1418 C C . LEU A 1 179 ? 2.726 -8.952 4.693 1.00 95.75 179 LEU A C 1
ATOM 1420 O O . LEU A 1 179 ? 2.164 -9.327 5.724 1.00 95.75 179 LEU A O 1
ATOM 1424 N N . ILE A 1 180 ? 2.436 -7.780 4.120 1.00 94.56 180 ILE A N 1
ATOM 1425 C CA . ILE A 1 180 ? 1.434 -6.848 4.660 1.00 94.56 180 ILE A CA 1
ATOM 1426 C C . ILE A 1 180 ? 0.045 -7.505 4.668 1.00 94.56 180 ILE A C 1
ATOM 1428 O O . ILE A 1 180 ? -0.688 -7.398 5.656 1.00 94.56 180 ILE A O 1
ATOM 1432 N N . LEU A 1 181 ? -0.305 -8.220 3.596 1.00 94.19 181 LEU A N 1
ATOM 1433 C CA . LEU A 1 181 ? -1.571 -8.935 3.468 1.00 94.19 181 LEU A CA 1
ATOM 1434 C C . LEU A 1 181 ? -1.722 -10.002 4.560 1.00 94.19 181 LEU A C 1
ATOM 1436 O O . LEU A 1 181 ? -2.754 -10.041 5.229 1.00 94.19 181 LEU A O 1
ATOM 1440 N N . LEU A 1 182 ? -0.691 -10.820 4.787 1.00 94.75 182 LEU A N 1
ATOM 1441 C CA . LEU A 1 182 ? -0.677 -11.849 5.830 1.00 94.75 182 LEU A CA 1
ATOM 1442 C C . LEU A 1 182 ? -0.834 -11.244 7.229 1.00 94.75 182 LEU A C 1
ATOM 1444 O O . LEU A 1 182 ? -1.632 -11.742 8.026 1.00 94.75 182 LEU A O 1
ATOM 1448 N N . ILE A 1 183 ? -0.145 -10.133 7.513 1.00 93.31 183 ILE A N 1
ATOM 1449 C CA . ILE A 1 183 ? -0.310 -9.389 8.771 1.00 93.31 183 ILE A CA 1
ATOM 1450 C C . ILE A 1 183 ? -1.762 -8.916 8.920 1.00 93.31 183 ILE A C 1
ATOM 1452 O O . ILE A 1 183 ? -2.368 -9.087 9.982 1.00 93.31 183 ILE A O 1
ATOM 1456 N N . GLY A 1 184 ? -2.348 -8.359 7.859 1.00 89.94 184 GLY A N 1
ATOM 1457 C CA . GLY A 1 184 ? -3.738 -7.913 7.856 1.00 89.94 184 GLY A CA 1
ATOM 1458 C C . GLY A 1 184 ? -4.736 -9.044 8.096 1.00 89.94 184 GLY A C 1
ATOM 1459 O O . GLY A 1 184 ? -5.655 -8.890 8.904 1.00 89.94 184 GLY A O 1
ATOM 1460 N N . ILE A 1 185 ? -4.529 -10.201 7.462 1.00 90.31 185 ILE A N 1
ATOM 1461 C CA . ILE A 1 185 ? -5.344 -11.404 7.669 1.00 90.31 185 ILE A CA 1
ATOM 1462 C C . ILE A 1 185 ? -5.221 -11.883 9.119 1.00 90.31 185 ILE A C 1
ATOM 1464 O O . ILE A 1 185 ? -6.240 -12.110 9.772 1.00 90.31 185 ILE A O 1
ATOM 1468 N N . ALA A 1 186 ? -4.005 -11.983 9.661 1.00 91.44 186 ALA A N 1
ATOM 1469 C CA . ALA A 1 186 ? -3.780 -12.407 11.041 1.00 91.44 186 ALA A CA 1
ATOM 1470 C C . ALA A 1 186 ? -4.480 -11.480 12.051 1.00 91.44 186 ALA A C 1
ATOM 1472 O O . ALA A 1 186 ? -5.125 -11.951 12.994 1.00 91.44 186 ALA A O 1
ATOM 1473 N N . LEU A 1 187 ? -4.420 -10.162 11.831 1.00 88.19 187 LEU A N 1
ATOM 1474 C CA . LEU A 1 187 ? -5.133 -9.174 12.645 1.00 88.19 187 LEU A CA 1
ATOM 1475 C C . LEU A 1 187 ? -6.653 -9.317 12.528 1.00 88.19 187 LEU A C 1
ATOM 1477 O O . LEU A 1 187 ? -7.341 -9.269 13.550 1.00 88.19 187 LEU A O 1
ATOM 1481 N N . LEU A 1 188 ? -7.181 -9.540 11.322 1.00 86.50 188 LEU A N 1
ATOM 1482 C CA . LEU A 1 188 ? -8.612 -9.750 11.108 1.00 86.50 188 LEU A CA 1
ATOM 1483 C C . LEU A 1 188 ? -9.102 -11.024 11.806 1.00 86.50 188 LEU A C 1
ATOM 1485 O O . LEU A 1 188 ? -10.120 -10.994 12.496 1.00 86.50 188 LEU A O 1
ATOM 1489 N N . LEU A 1 189 ? -8.364 -12.129 11.692 1.00 86.88 189 LEU A N 1
ATOM 1490 C CA . LEU A 1 189 ? -8.683 -13.385 12.373 1.00 86.88 189 LEU A CA 1
ATOM 1491 C C . LEU A 1 189 ? -8.647 -13.216 13.894 1.00 86.88 189 LEU A C 1
ATOM 1493 O O . LEU A 1 189 ? -9.582 -13.627 14.584 1.00 86.88 189 LEU A O 1
ATOM 1497 N N . ARG A 1 190 ? -7.609 -12.559 14.426 1.00 87.50 190 ARG A N 1
ATOM 1498 C CA . ARG A 1 190 ? -7.504 -12.256 15.860 1.00 87.50 190 ARG A CA 1
ATOM 1499 C C . ARG A 1 190 ? -8.663 -11.382 16.331 1.00 87.50 190 ARG A C 1
ATOM 1501 O O . ARG A 1 190 ? -9.212 -11.625 17.403 1.00 87.50 190 ARG A O 1
ATOM 1508 N N . PHE A 1 191 ? -9.058 -10.396 15.531 1.00 83.81 191 PHE A N 1
ATOM 1509 C CA . PHE A 1 191 ? -10.202 -9.542 15.815 1.00 83.81 191 PHE A CA 1
ATOM 1510 C C . PHE A 1 191 ? -11.511 -10.339 15.847 1.00 83.81 191 PHE A C 1
ATOM 1512 O O . PHE A 1 191 ? -12.268 -10.222 16.807 1.00 83.81 191 PHE A O 1
ATOM 1519 N N . MET A 1 192 ? -11.758 -11.198 14.855 1.00 82.44 192 MET A N 1
ATOM 1520 C CA . MET A 1 192 ? -12.963 -12.032 14.814 1.00 82.44 192 MET A CA 1
ATOM 1521 C C . MET A 1 192 ? -13.041 -13.020 15.980 1.00 82.44 192 MET A C 1
ATOM 1523 O O . MET A 1 192 ? -14.134 -13.256 16.484 1.00 82.44 192 MET A O 1
ATOM 1527 N N . ARG A 1 193 ? -11.900 -13.562 16.428 1.00 84.44 193 ARG A N 1
ATOM 1528 C CA . ARG A 1 193 ? -11.827 -14.420 17.623 1.00 84.44 193 ARG A CA 1
ATOM 1529 C C . ARG A 1 193 ? -12.082 -13.641 18.913 1.00 84.44 193 ARG A C 1
ATOM 1531 O O . ARG A 1 193 ? -12.715 -14.160 19.821 1.00 84.44 193 ARG A O 1
ATOM 1538 N N . ARG A 1 194 ? -11.591 -12.400 19.000 1.00 82.19 194 ARG A N 1
ATOM 1539 C CA . ARG A 1 194 ? -11.741 -11.552 20.192 1.00 82.19 194 ARG A CA 1
ATOM 1540 C C . ARG A 1 194 ? -13.143 -10.963 20.339 1.00 82.19 194 ARG A C 1
ATOM 1542 O O . ARG A 1 194 ? -13.560 -10.698 21.460 1.00 82.19 194 ARG A O 1
ATOM 1549 N N . TYR A 1 195 ? -13.845 -10.751 19.227 1.00 78.62 195 TYR A N 1
ATOM 1550 C CA . TYR A 1 195 ? -15.193 -10.189 19.201 1.00 78.62 195 TYR A CA 1
ATOM 1551 C C . TYR A 1 195 ? -16.156 -11.147 18.478 1.00 78.62 195 TYR A C 1
ATOM 1553 O O . TYR A 1 195 ? -16.440 -10.961 17.286 1.00 78.62 195 TYR A O 1
ATOM 1561 N N . PRO A 1 196 ? -16.652 -12.190 19.172 1.00 75.19 196 PRO A N 1
ATOM 1562 C CA . PRO A 1 196 ? -17.695 -13.062 18.646 1.00 75.19 196 PRO A CA 1
ATOM 1563 C C . PRO A 1 196 ? -18.943 -12.254 18.278 1.00 75.19 196 PRO A C 1
ATOM 1565 O O . PRO A 1 196 ? -19.233 -11.211 18.874 1.00 75.19 196 PRO A O 1
ATOM 1568 N N . ARG A 1 197 ? -19.688 -12.720 17.270 1.00 70.81 197 ARG A N 1
ATOM 1569 C CA . ARG A 1 197 ? -20.986 -12.120 16.943 1.00 70.81 197 ARG A CA 1
ATOM 1570 C C . ARG A 1 197 ? -21.901 -12.315 18.148 1.00 70.81 197 ARG A C 1
ATOM 1572 O O . ARG A 1 197 ? -22.021 -13.431 18.632 1.00 70.81 197 ARG A O 1
ATOM 1579 N N . HIS A 1 198 ? -22.505 -11.233 18.618 1.00 64.44 198 HIS A N 1
ATOM 1580 C CA . HIS A 1 198 ? -23.605 -11.349 19.561 1.00 64.44 198 HIS A CA 1
ATOM 1581 C C . HIS A 1 198 ? -24.843 -11.654 18.721 1.00 64.44 198 HIS A C 1
ATOM 1583 O O . HIS A 1 198 ? -25.147 -10.905 17.788 1.00 64.44 198 HIS A O 1
ATOM 1589 N N . GLU A 1 199 ? -25.492 -12.785 18.982 1.00 55.53 199 GLU A N 1
ATOM 1590 C CA . GLU A 1 199 ? -26.827 -13.037 18.449 1.00 55.53 199 GLU A CA 1
ATOM 1591 C C . GLU A 1 199 ? -27.743 -11.925 18.963 1.00 55.53 199 GLU A C 1
ATOM 1593 O O . GLU A 1 199 ? -27.647 -11.510 20.122 1.00 55.53 199 GLU A O 1
ATOM 1598 N N . ALA A 1 200 ? -28.562 -11.357 18.074 1.00 53.09 200 ALA A N 1
ATOM 1599 C CA . ALA A 1 200 ? -29.577 -10.407 18.505 1.00 53.09 200 ALA A CA 1
ATOM 1600 C C . ALA A 1 200 ? -30.433 -11.104 19.575 1.00 53.09 200 ALA A C 1
ATOM 1602 O O . ALA A 1 200 ? -30.766 -12.273 19.367 1.00 53.09 200 ALA A O 1
ATOM 1603 N N . PRO A 1 201 ? -30.788 -10.440 20.694 1.00 45.19 201 PRO A N 1
ATOM 1604 C CA . PRO A 1 201 ? -31.711 -11.028 21.650 1.00 45.19 201 PRO A CA 1
ATOM 1605 C C . PRO A 1 201 ? -32.952 -11.461 20.875 1.00 45.19 201 PRO A C 1
ATOM 1607 O O . PRO A 1 201 ? -33.560 -10.637 20.186 1.00 45.19 201 PRO A O 1
ATOM 1610 N N . SER A 1 202 ? -33.279 -12.750 20.922 1.00 49.31 202 SER A N 1
ATOM 1611 C CA . SER A 1 202 ? -34.507 -13.277 20.348 1.00 49.31 202 SER A CA 1
ATOM 1612 C C . SER A 1 202 ? -35.676 -12.565 21.026 1.00 49.31 202 SER A C 1
ATOM 1614 O O . SER A 1 202 ? -36.061 -12.900 22.144 1.00 49.31 202 SER A O 1
ATOM 1616 N N . LEU A 1 203 ? -36.219 -11.538 20.371 1.00 54.50 203 LEU A N 1
ATOM 1617 C CA . LEU A 1 203 ? -37.508 -10.937 20.701 1.00 54.50 203 LEU A CA 1
ATOM 1618 C C . LEU A 1 203 ? -38.584 -11.978 20.372 1.00 54.50 203 LEU A C 1
ATOM 1620 O O . LEU A 1 203 ? -39.207 -11.925 19.319 1.00 54.50 203 LEU A O 1
ATOM 1624 N N . GLY A 1 204 ? -38.711 -12.991 21.223 1.00 54.28 204 GLY A N 1
ATOM 1625 C CA . GLY A 1 204 ? -39.502 -14.182 20.929 1.00 54.28 204 GLY A CA 1
ATOM 1626 C C . GLY A 1 204 ? -39.588 -15.145 22.105 1.00 54.28 204 GLY A C 1
ATOM 1627 O O . GLY A 1 204 ? -39.482 -16.346 21.919 1.00 54.28 204 GLY A O 1
ATOM 1628 N N . ALA A 1 205 ? -39.725 -14.606 23.310 1.00 48.91 205 ALA A N 1
ATOM 1629 C CA . ALA A 1 205 ? -40.315 -15.296 24.450 1.00 48.91 205 ALA A CA 1
ATOM 1630 C C . ALA A 1 205 ? -40.998 -14.204 25.278 1.00 48.91 205 ALA A C 1
ATOM 1632 O O . ALA A 1 205 ? -40.485 -13.740 26.290 1.00 48.91 205 ALA A O 1
ATOM 1633 N N . ARG A 1 206 ? -42.082 -13.651 24.723 1.00 49.59 206 ARG A N 1
ATOM 1634 C CA . ARG A 1 206 ? -43.115 -13.077 25.577 1.00 49.59 206 ARG A CA 1
ATOM 1635 C C . ARG A 1 206 ? -43.904 -14.278 26.053 1.00 49.59 206 ARG A C 1
ATOM 1637 O O . ARG A 1 206 ? -44.417 -15.013 25.218 1.00 49.59 206 ARG A O 1
ATOM 1644 N N . ASP A 1 207 ? -43.863 -14.471 27.358 1.00 52.47 207 ASP A N 1
ATOM 1645 C CA . ASP A 1 207 ? -44.625 -15.462 28.092 1.00 52.47 207 ASP A CA 1
ATOM 1646 C C . ASP A 1 207 ? -46.096 -15.409 27.643 1.00 52.47 207 ASP A C 1
ATOM 1648 O O . ASP A 1 207 ? -46.722 -14.344 27.698 1.00 52.47 207 ASP A O 1
ATOM 1652 N N . GLU A 1 208 ? -46.598 -16.537 27.138 1.00 45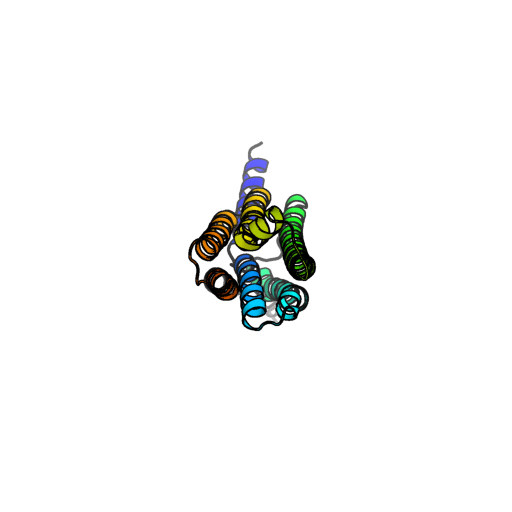.34 208 GLU A N 1
ATOM 1653 C CA . GLU A 1 208 ? -48.029 -16.866 27.136 1.00 45.34 208 GLU A CA 1
ATOM 1654 C C . GLU A 1 208 ? -48.346 -17.662 28.404 1.00 45.34 208 GLU A C 1
ATOM 1656 O O . GLU A 1 208 ? -47.525 -18.541 28.765 1.00 45.34 208 GLU A O 1
#

Foldseek 3Di:
DVVVVVVVVVLVVLLLVVVQQLLVLLLQLCLLQQVLVCLVVVNLCSNVCSVVPVVVVSVVCCVVQPCLQSDDDDRDPLLVVLVVVSVCLVVVLSVVLSVVVVVLVVQPPDDDDPVNVVCVLLVLLVNLCSQLVSLCVSCVSNVPVVSNVLSCQSNVLSVCQSVDPPRDSSVSSNVSSVVSNVVSVVSNVVSCVVGPRDDDPPPPDPDD